Protein AF-A0A520QFM0-F1 (afdb_monomer_lite)

Radius of gyration: 26.06 Å; chains: 1; bounding box: 80×66×66 Å

Foldseek 3Di:
DDDDDDDDDDDDDDDDPDPDDDDDDDDDDDDDDDPVVVVVVVPPDDDDDPPDDPDDPDDPDDPQPPPPPPPQDALLRLLLQLQLVDFDDPVRLVSNPQLQQQLFKKFFDDQLAGPAIFGADPVGTAHLVRDHDDDDPTTMGGDALVNDDPVRLVSVVVSCVVVVRDHSYCRSPQDFDFQDPVQQFAQWRPDFAFDWFFVVLVVCLCVSSPWAFFQADPQRFRQKTWDHRPSQQKIKMWGWPPGDHPPDRDTITGDIIGMFHNDDPPDGNVPGDGDRPNSDPSSNVRSVRSSRNSRPDDPPDD

Structure (mmCIF, N/CA/C/O backbone):
data_AF-A0A520QFM0-F1
#
_entry.id   AF-A0A520QFM0-F1
#
loop_
_atom_site.group_PDB
_atom_site.id
_atom_site.type_symbol
_atom_site.label_atom_id
_atom_site.label_alt_id
_atom_site.label_comp_id
_atom_site.label_asym_id
_atom_site.label_entity_id
_atom_site.label_seq_id
_atom_site.pdbx_PDB_ins_code
_atom_site.Cartn_x
_atom_site.Cartn_y
_atom_site.Cartn_z
_atom_site.occupancy
_atom_site.B_iso_or_equiv
_atom_site.auth_seq_id
_atom_site.auth_comp_id
_atom_site.auth_asym_id
_atom_site.auth_atom_id
_atom_site.pdbx_PDB_model_num
ATOM 1 N N . MET A 1 1 ? 50.343 -33.782 22.444 1.00 34.91 1 MET A N 1
ATOM 2 C CA . MET A 1 1 ? 50.307 -35.082 21.740 1.00 34.91 1 MET A CA 1
ATOM 3 C C . MET A 1 1 ? 48.861 -35.555 21.656 1.00 34.91 1 MET A C 1
ATOM 5 O O . MET A 1 1 ? 48.219 -35.620 22.689 1.00 34.91 1 MET A O 1
ATOM 9 N N . ARG A 1 2 ? 48.427 -35.872 20.427 1.00 36.94 2 ARG A N 1
ATOM 10 C CA . ARG A 1 2 ? 47.242 -36.641 19.984 1.00 36.94 2 ARG A CA 1
ATOM 11 C C . ARG A 1 2 ? 45.829 -36.073 20.224 1.00 36.94 2 ARG A C 1
ATOM 13 O O . ARG A 1 2 ? 45.283 -36.085 21.317 1.00 36.94 2 ARG A O 1
ATOM 20 N N . THR A 1 3 ? 45.267 -35.652 19.093 1.00 34.72 3 THR A N 1
ATOM 21 C CA . THR A 1 3 ? 43.859 -35.464 18.717 1.00 34.72 3 THR A CA 1
ATOM 22 C C . THR A 1 3 ? 43.085 -36.788 18.604 1.00 34.72 3 THR A C 1
ATOM 24 O O . THR A 1 3 ? 43.691 -37.858 18.506 1.00 34.72 3 THR A O 1
ATOM 27 N N . PRO A 1 4 ? 41.748 -36.697 18.491 1.00 44.44 4 PRO A N 1
ATOM 28 C CA . PRO A 1 4 ? 41.007 -37.345 17.393 1.00 44.44 4 PRO A CA 1
ATOM 29 C C . PRO A 1 4 ? 40.054 -36.315 16.721 1.00 44.44 4 PRO A C 1
ATOM 31 O O . PRO A 1 4 ? 39.394 -35.549 17.412 1.00 44.44 4 PRO A O 1
ATOM 34 N N . SER A 1 5 ? 40.091 -36.028 15.408 1.00 30.02 5 SER A N 1
ATOM 35 C CA . SER A 1 5 ? 39.587 -36.799 14.242 1.00 30.02 5 SER A CA 1
ATOM 36 C C . SER A 1 5 ? 38.241 -37.491 14.483 1.00 30.02 5 SER A C 1
ATOM 38 O O . SER A 1 5 ? 38.127 -38.222 15.451 1.00 30.02 5 SER A O 1
ATOM 40 N N . SER A 1 6 ? 37.213 -37.478 13.636 1.00 32.09 6 SER A N 1
ATOM 41 C CA . SER A 1 6 ? 36.705 -36.682 12.508 1.00 32.09 6 SER A CA 1
ATOM 42 C C . SER A 1 6 ? 35.340 -37.320 12.177 1.00 32.09 6 SER A C 1
ATOM 44 O O . SER A 1 6 ? 35.165 -38.513 12.421 1.00 32.09 6 SER A O 1
ATOM 46 N N . SER A 1 7 ? 34.375 -36.574 11.633 1.00 31.84 7 SER A N 1
ATOM 47 C CA . SER A 1 7 ? 33.441 -37.062 10.591 1.00 31.84 7 SER A CA 1
ATOM 48 C C . SER A 1 7 ? 32.367 -36.015 10.275 1.00 31.84 7 SER A C 1
ATOM 50 O O . SER A 1 7 ? 31.454 -35.751 11.048 1.00 31.84 7 SER A O 1
ATOM 52 N N . ARG A 1 8 ? 32.494 -35.406 9.092 1.00 32.66 8 ARG A N 1
ATOM 53 C CA . ARG A 1 8 ? 31.399 -34.750 8.363 1.00 32.66 8 ARG A CA 1
ATOM 54 C C . ARG A 1 8 ? 30.773 -35.788 7.422 1.00 32.66 8 ARG A C 1
ATOM 56 O O . ARG A 1 8 ? 31.546 -36.510 6.788 1.00 32.66 8 ARG A O 1
ATOM 63 N N . PRO A 1 9 ? 29.447 -35.828 7.225 1.00 32.56 9 PRO A N 1
ATOM 64 C CA . PRO A 1 9 ? 28.874 -36.592 6.129 1.00 32.56 9 PRO A CA 1
ATOM 65 C C . PRO A 1 9 ? 29.020 -35.805 4.818 1.00 32.56 9 PRO A C 1
ATOM 67 O O . PRO A 1 9 ? 28.539 -34.681 4.680 1.00 32.56 9 PRO A O 1
ATOM 70 N N . ARG A 1 10 ? 29.731 -36.405 3.857 1.00 31.17 10 ARG A N 1
ATOM 71 C CA . ARG A 1 10 ? 29.735 -36.020 2.441 1.00 31.17 10 ARG A CA 1
ATOM 72 C C . ARG A 1 10 ? 28.505 -36.652 1.788 1.00 31.17 10 ARG A C 1
ATOM 74 O O . ARG A 1 10 ? 28.432 -37.874 1.726 1.00 31.17 10 ARG A O 1
ATOM 81 N N . PHE A 1 11 ? 27.581 -35.844 1.277 1.00 31.23 11 PHE A N 1
ATOM 82 C CA . PHE A 1 11 ? 26.609 -36.315 0.291 1.00 31.23 11 PHE A CA 1
ATOM 83 C C . PHE A 1 11 ? 27.280 -36.296 -1.084 1.00 31.23 11 PHE A C 1
ATOM 85 O O . PHE A 1 11 ? 27.687 -35.246 -1.578 1.00 31.23 11 PHE A O 1
ATOM 92 N N . ALA A 1 12 ? 27.478 -37.489 -1.637 1.00 30.67 12 ALA A N 1
ATOM 93 C CA . ALA A 1 12 ? 28.071 -37.729 -2.940 1.00 30.67 12 ALA A CA 1
ATOM 94 C C . ALA A 1 12 ? 26.972 -37.774 -4.011 1.00 30.67 12 ALA A C 1
ATOM 96 O O . ALA A 1 12 ? 25.988 -38.496 -3.867 1.00 30.67 12 ALA A O 1
ATOM 97 N N . VAL A 1 13 ? 27.171 -37.008 -5.082 1.00 35.88 13 VAL A N 1
ATOM 98 C CA . VAL A 1 13 ? 26.443 -37.109 -6.353 1.00 35.88 13 VAL A CA 1
ATOM 99 C C . VAL A 1 13 ? 27.191 -38.124 -7.226 1.00 35.88 13 VAL A C 1
ATOM 101 O O . VAL A 1 13 ? 28.417 -38.013 -7.317 1.00 35.88 13 VAL A O 1
ATOM 104 N N . PRO A 1 14 ? 26.531 -39.093 -7.883 1.00 34.19 14 PRO A N 1
ATOM 105 C CA . PRO A 1 14 ? 27.201 -39.923 -8.871 1.00 34.19 14 PRO A CA 1
ATOM 106 C C . PRO A 1 14 ? 27.256 -39.190 -10.220 1.00 34.19 14 PRO A C 1
ATOM 108 O O . PRO A 1 14 ? 26.226 -38.900 -10.822 1.00 34.19 14 PRO A O 1
ATOM 111 N N . MET A 1 15 ? 28.475 -38.885 -10.677 1.00 30.73 15 MET A N 1
ATOM 112 C CA . MET A 1 15 ? 28.781 -38.599 -12.082 1.00 30.73 15 MET A CA 1
ATOM 113 C C . MET A 1 15 ? 29.047 -39.920 -12.803 1.00 30.73 15 MET A C 1
ATOM 115 O O . MET A 1 15 ? 29.860 -40.717 -12.329 1.00 30.73 15 MET A O 1
ATOM 119 N N . ASP A 1 16 ? 28.392 -40.118 -13.944 1.00 33.78 16 ASP A N 1
ATOM 120 C CA . ASP A 1 16 ? 28.676 -41.225 -14.851 1.00 33.78 16 ASP A CA 1
ATOM 121 C C . ASP A 1 16 ? 29.847 -40.874 -15.783 1.00 33.78 16 ASP A C 1
ATOM 123 O O . ASP A 1 16 ? 30.016 -39.726 -16.213 1.00 33.78 16 ASP A O 1
ATOM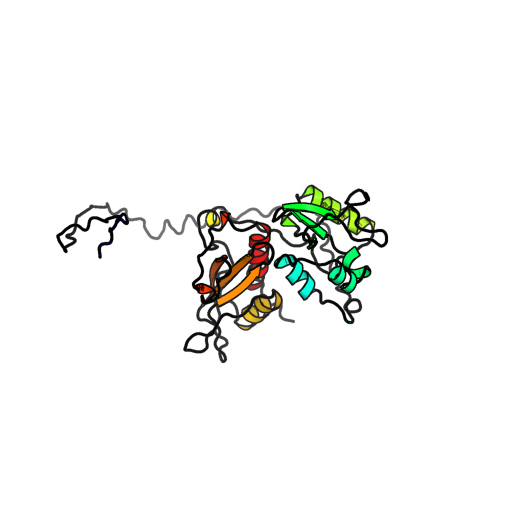 127 N N . ARG A 1 17 ? 30.688 -41.873 -16.048 1.00 39.09 17 ARG A N 1
ATOM 128 C CA . ARG A 1 17 ? 31.829 -41.803 -16.958 1.00 39.09 17 ARG A CA 1
ATOM 129 C C . ARG A 1 17 ? 31.316 -42.188 -18.331 1.00 39.09 17 ARG A C 1
ATOM 131 O O . ARG A 1 17 ? 31.156 -43.369 -18.572 1.00 39.09 17 ARG A O 1
ATOM 138 N N . ASP A 1 18 ? 31.054 -41.192 -19.168 1.00 34.94 18 ASP A N 1
ATOM 139 C CA . ASP A 1 18 ? 31.311 -41.207 -20.613 1.00 34.94 18 ASP A CA 1
ATOM 140 C C . ASP A 1 18 ? 30.759 -39.907 -21.205 1.00 34.94 18 ASP A C 1
ATOM 142 O O . ASP A 1 18 ? 29.566 -39.726 -21.443 1.00 34.94 18 ASP A O 1
ATOM 146 N N . GLY A 1 19 ? 31.656 -38.936 -21.388 1.00 38.00 19 GLY A N 1
ATOM 147 C CA . GLY A 1 19 ? 31.352 -37.667 -22.033 1.00 38.00 19 GLY A CA 1
ATOM 148 C C . GLY A 1 19 ? 31.052 -37.865 -23.515 1.00 38.00 19 GLY A C 1
ATOM 149 O O . GLY A 1 19 ? 31.944 -37.705 -24.338 1.00 38.00 19 GLY A O 1
ATOM 150 N N . CYS A 1 20 ? 29.806 -38.204 -23.846 1.00 27.72 20 CYS A N 1
ATOM 151 C CA . CYS A 1 20 ? 29.204 -38.090 -25.174 1.00 27.72 20 CYS A CA 1
ATOM 152 C C . CYS A 1 20 ? 27.690 -38.305 -25.064 1.00 27.72 20 CYS A C 1
ATOM 154 O O . CYS A 1 20 ? 27.236 -39.415 -24.806 1.00 27.72 20 CYS A O 1
ATOM 156 N N . TRP A 1 21 ? 26.890 -37.269 -25.325 1.00 27.94 21 TRP A N 1
ATOM 157 C CA . TRP A 1 21 ? 25.462 -37.462 -25.584 1.00 27.94 21 TRP A CA 1
ATOM 158 C C . TRP A 1 21 ? 25.271 -37.749 -27.072 1.00 27.94 21 TRP A C 1
ATOM 160 O O . TRP A 1 21 ? 25.224 -36.840 -27.900 1.00 27.94 21 TRP A O 1
ATOM 170 N N . ALA A 1 22 ? 25.208 -39.042 -27.391 1.00 27.39 22 ALA A N 1
ATOM 171 C CA . ALA A 1 22 ? 24.750 -39.555 -28.671 1.00 27.39 22 ALA A CA 1
ATOM 172 C C . ALA A 1 22 ? 23.217 -39.515 -28.743 1.00 27.39 22 ALA A C 1
ATOM 174 O O . ALA A 1 22 ? 22.503 -39.744 -27.767 1.00 27.39 22 ALA A O 1
ATOM 175 N N . SER A 1 23 ? 22.733 -39.184 -29.932 1.00 26.02 23 SER A N 1
ATOM 176 C CA . SER A 1 23 ? 21.338 -38.953 -30.277 1.00 26.02 23 SER A CA 1
ATOM 177 C C . SER A 1 23 ? 20.501 -40.239 -30.276 1.00 26.02 23 SER A C 1
ATOM 179 O O . SER A 1 23 ? 20.846 -41.210 -30.941 1.00 26.02 23 SER A O 1
ATOM 181 N N . ALA A 1 24 ? 19.340 -40.191 -29.627 1.00 28.81 24 ALA A N 1
ATOM 182 C CA . ALA A 1 24 ? 18.177 -41.031 -29.914 1.00 28.81 24 ALA A CA 1
ATOM 183 C C . ALA A 1 24 ? 16.978 -40.064 -29.962 1.00 28.81 24 ALA A C 1
ATOM 185 O O . ALA A 1 24 ? 16.704 -39.370 -28.992 1.00 28.81 24 ALA A O 1
ATOM 186 N N . GLY A 1 25 ? 16.326 -39.806 -31.094 1.00 24.50 25 GLY A N 1
ATOM 187 C CA . GLY A 1 25 ? 15.751 -40.803 -31.988 1.00 24.50 25 GLY A CA 1
ATOM 188 C C . GLY A 1 25 ? 14.323 -41.139 -31.546 1.00 24.50 25 GLY A C 1
ATOM 189 O O . GLY A 1 25 ? 14.006 -42.310 -31.387 1.00 24.50 25 GLY A O 1
ATOM 190 N N . VAL A 1 26 ? 13.481 -40.126 -31.292 1.00 27.77 26 VAL A N 1
ATOM 191 C CA . VAL A 1 26 ? 12.032 -40.299 -31.103 1.00 27.77 26 VAL A CA 1
ATOM 192 C C . VAL A 1 26 ? 11.317 -39.591 -32.246 1.00 27.77 26 VAL A C 1
ATOM 194 O O . VAL A 1 26 ? 11.355 -38.371 -32.395 1.00 27.77 26 VAL A O 1
ATOM 197 N N . GLU A 1 27 ? 10.706 -40.415 -33.081 1.00 26.06 27 GLU A N 1
ATOM 198 C CA . GLU A 1 27 ? 9.942 -40.080 -34.270 1.00 26.06 27 GLU A CA 1
ATOM 199 C C . GLU A 1 27 ? 8.583 -39.486 -33.857 1.00 26.06 27 GLU A C 1
ATOM 201 O O . GLU A 1 27 ? 7.641 -40.201 -33.518 1.00 26.06 27 GLU A O 1
ATOM 206 N N . ALA A 1 28 ? 8.477 -38.154 -33.841 1.00 28.09 28 ALA A N 1
ATOM 207 C CA . ALA A 1 28 ? 7.206 -37.459 -33.657 1.00 28.09 28 ALA A CA 1
ATOM 208 C C . ALA A 1 28 ? 6.583 -37.159 -35.027 1.00 28.09 28 ALA A C 1
ATOM 210 O O . ALA A 1 28 ? 7.114 -36.381 -35.823 1.00 28.09 28 ALA A O 1
ATOM 211 N N . LYS A 1 29 ? 5.441 -37.799 -35.296 1.00 26.00 29 LYS A N 1
ATOM 212 C CA . LYS A 1 29 ? 4.595 -37.568 -36.471 1.00 26.00 29 LYS A CA 1
ATOM 213 C C . LYS A 1 29 ? 4.313 -36.074 -36.660 1.00 26.00 29 LYS A C 1
ATOM 215 O O . LYS A 1 29 ? 3.738 -35.423 -35.793 1.00 26.00 29 LYS A O 1
ATOM 220 N N . ARG A 1 30 ? 4.657 -35.574 -37.848 1.00 25.36 30 ARG A N 1
ATOM 221 C CA . ARG A 1 30 ? 4.128 -34.336 -38.430 1.00 25.36 30 ARG A CA 1
ATOM 222 C C . ARG A 1 30 ? 2.602 -34.429 -38.508 1.00 25.36 30 ARG A C 1
ATOM 224 O O . ARG A 1 30 ? 2.078 -35.274 -39.229 1.00 25.36 30 ARG A O 1
ATOM 231 N N . SER A 1 31 ? 1.908 -33.534 -37.820 1.00 32.44 31 SER A N 1
ATOM 232 C CA . SER A 1 31 ? 0.545 -33.136 -38.167 1.00 32.44 31 SER A CA 1
ATOM 233 C C . SER A 1 31 ? 0.603 -31.706 -38.693 1.00 32.44 31 SER A C 1
ATOM 235 O O . SER A 1 31 ? 0.843 -30.767 -37.932 1.00 32.44 31 SER A O 1
ATOM 237 N N . ASP A 1 32 ? 0.441 -31.570 -40.008 1.00 30.20 32 ASP A N 1
ATOM 238 C CA . ASP A 1 32 ? 0.252 -30.298 -40.696 1.00 30.20 32 ASP A CA 1
ATOM 239 C C . ASP A 1 32 ? -1.033 -29.634 -40.190 1.00 30.20 32 ASP A C 1
ATOM 241 O O . ASP A 1 32 ? -2.137 -30.056 -40.526 1.00 30.20 32 ASP A O 1
ATOM 245 N N . VAL A 1 33 ? -0.889 -28.576 -39.391 1.00 33.66 33 VAL A N 1
ATOM 246 C CA . VAL A 1 33 ? -1.981 -27.638 -39.114 1.00 33.66 33 VAL A CA 1
ATOM 247 C C . VAL A 1 33 ? -1.730 -26.396 -39.956 1.00 33.66 33 VAL A C 1
ATOM 249 O O . VAL A 1 33 ? -0.818 -25.603 -39.716 1.00 33.66 33 VAL A O 1
ATOM 252 N N . THR A 1 34 ? -2.525 -26.268 -41.012 1.00 35.34 34 THR A N 1
ATOM 253 C CA . THR A 1 34 ? -2.487 -25.160 -41.965 1.00 35.34 34 THR A CA 1
ATOM 254 C C . THR A 1 34 ? -2.817 -23.816 -41.306 1.00 35.34 34 THR A C 1
ATOM 256 O O . THR A 1 34 ? -3.663 -23.720 -40.417 1.00 35.34 34 THR A O 1
ATOM 259 N N . ARG A 1 35 ? -2.185 -22.747 -41.809 1.00 35.19 35 ARG A N 1
ATOM 260 C CA . ARG A 1 35 ? -2.259 -21.338 -41.358 1.00 35.19 35 ARG A CA 1
ATOM 261 C C . ARG A 1 35 ? -3.669 -20.709 -41.315 1.00 35.19 35 ARG A C 1
ATOM 263 O O . ARG A 1 35 ? -3.799 -19.572 -40.866 1.00 35.19 35 ARG A O 1
ATOM 270 N N . ASP A 1 36 ? -4.703 -21.438 -41.733 1.00 33.34 36 ASP A N 1
ATOM 271 C CA . ASP A 1 36 ? -6.100 -20.991 -41.796 1.00 33.34 36 ASP A CA 1
ATOM 272 C C . ASP A 1 36 ? -6.975 -21.440 -40.610 1.00 33.34 36 ASP A C 1
ATOM 274 O O . ASP A 1 36 ? -8.069 -20.898 -40.422 1.00 33.34 36 ASP A O 1
ATOM 278 N N . GLU A 1 37 ? -6.499 -22.348 -39.749 1.00 33.44 37 GLU A N 1
ATOM 279 C CA . GLU A 1 37 ? -7.218 -22.747 -38.521 1.00 33.44 37 GLU A CA 1
ATOM 280 C C . GLU A 1 37 ? -6.948 -21.811 -37.334 1.00 33.44 37 GLU A C 1
ATOM 282 O O . GLU A 1 37 ? -7.850 -21.523 -36.546 1.00 33.44 37 GLU A O 1
ATOM 287 N N . VAL A 1 38 ? -5.771 -21.179 -37.282 1.00 36.22 38 VAL A N 1
ATOM 288 C CA . VAL A 1 38 ? -5.450 -20.136 -36.285 1.00 36.22 38 VAL A CA 1
ATOM 289 C C . VAL A 1 38 ? -6.275 -18.853 -36.514 1.00 36.22 38 VAL A C 1
ATOM 291 O O . VAL A 1 38 ? -6.480 -18.062 -35.596 1.00 36.22 38 VAL A O 1
ATOM 294 N N . ARG A 1 39 ? -6.836 -18.656 -37.719 1.00 36.75 39 ARG A N 1
ATOM 295 C CA . ARG A 1 39 ? -7.709 -17.511 -38.044 1.00 36.75 39 ARG A CA 1
ATOM 296 C C . ARG A 1 39 ? -9.202 -17.746 -37.785 1.00 36.75 39 ARG A C 1
ATOM 298 O O . ARG A 1 39 ? -9.954 -16.771 -37.815 1.00 36.75 39 ARG A O 1
ATOM 305 N N . ARG A 1 40 ? -9.642 -18.977 -37.487 1.00 32.41 40 ARG A N 1
ATOM 306 C CA . ARG A 1 40 ? -11.056 -19.282 -37.180 1.00 32.41 40 ARG A CA 1
ATOM 307 C C . ARG A 1 40 ? -11.386 -19.342 -35.686 1.00 32.41 40 ARG A C 1
ATOM 309 O O . ARG A 1 40 ? -12.513 -19.012 -35.334 1.00 32.41 40 ARG A O 1
ATOM 316 N N . SER A 1 41 ? -10.416 -19.589 -34.804 1.00 30.31 41 SER A N 1
ATOM 317 C CA . SER A 1 41 ? -10.636 -19.498 -33.344 1.00 30.31 41 SER A CA 1
ATOM 318 C C . SER A 1 41 ? -10.599 -18.066 -32.787 1.00 30.31 41 SER A C 1
ATOM 320 O O . SER A 1 41 ? -10.973 -17.838 -31.643 1.00 30.31 41 SER A O 1
ATOM 322 N N . ALA A 1 42 ? -10.226 -17.070 -33.600 1.00 33.19 42 ALA A N 1
ATOM 323 C CA . ALA A 1 42 ? -10.206 -15.651 -33.219 1.00 33.19 42 ALA A CA 1
ATOM 324 C C . ALA A 1 42 ? -11.534 -14.900 -33.490 1.00 33.19 42 ALA A C 1
ATOM 326 O O . ALA A 1 42 ? -11.582 -13.672 -33.416 1.00 33.19 42 ALA A O 1
ATOM 327 N N . ARG A 1 43 ? -12.622 -15.608 -33.832 1.00 33.22 43 ARG A N 1
ATOM 328 C CA . ARG A 1 43 ? -13.942 -15.015 -34.121 1.00 33.22 43 ARG A CA 1
ATOM 329 C C . ARG A 1 43 ? -15.097 -15.818 -33.524 1.00 33.22 43 ARG A C 1
ATOM 331 O O . ARG A 1 43 ? -16.035 -16.148 -34.229 1.00 33.22 43 ARG A O 1
ATOM 338 N N . MET A 1 44 ? -15.057 -16.108 -32.232 1.00 29.16 44 MET A N 1
ATOM 339 C CA . MET A 1 44 ? -16.235 -16.524 -31.463 1.00 29.16 44 MET A CA 1
ATOM 340 C C . MET A 1 44 ? -15.940 -16.234 -29.989 1.00 29.16 44 MET A C 1
ATOM 342 O O . MET A 1 44 ? -15.120 -16.922 -29.396 1.00 29.16 44 MET A O 1
ATOM 346 N N . GLY A 1 45 ? -16.567 -15.202 -29.407 1.00 32.19 45 GLY A N 1
ATOM 347 C CA . GLY A 1 45 ? -16.563 -15.038 -27.945 1.00 32.19 45 GLY A CA 1
ATOM 348 C C . GLY A 1 45 ? -16.286 -13.658 -27.343 1.00 32.19 45 GLY A C 1
ATOM 349 O O . GLY A 1 45 ? -15.991 -13.608 -26.162 1.00 32.19 45 GLY A O 1
ATOM 350 N N . TRP A 1 46 ? -16.401 -12.542 -28.069 1.00 31.70 46 TRP A N 1
ATOM 351 C CA . TRP A 1 46 ? -16.538 -11.214 -27.437 1.00 31.70 46 TRP A CA 1
ATOM 352 C C . TRP A 1 46 ? -17.698 -10.471 -28.088 1.00 31.70 46 TRP A C 1
ATOM 354 O O . TRP A 1 46 ? -17.538 -9.718 -29.045 1.00 31.70 46 TRP A O 1
ATOM 364 N N . GLY A 1 47 ? -18.906 -10.766 -27.611 1.00 32.25 47 GLY A N 1
ATOM 365 C CA . GLY A 1 47 ? -20.127 -10.246 -28.205 1.00 32.25 47 GLY A CA 1
ATOM 366 C C . GLY A 1 47 ? -21.368 -10.489 -27.364 1.00 32.25 47 GLY A C 1
ATOM 367 O O . GLY A 1 47 ? -22.263 -11.173 -27.834 1.00 32.25 47 GLY A O 1
ATOM 368 N N . ARG A 1 48 ? -21.444 -9.894 -26.166 1.00 28.69 48 ARG A N 1
ATOM 369 C CA . ARG A 1 48 ? -22.650 -9.212 -25.656 1.00 28.69 48 ARG A CA 1
ATOM 370 C C . ARG A 1 48 ? -22.226 -8.147 -24.644 1.00 28.69 48 ARG A C 1
ATOM 372 O O . ARG A 1 48 ? -21.570 -8.445 -23.654 1.00 28.69 48 ARG A O 1
ATOM 379 N N . ARG A 1 49 ? -22.604 -6.898 -24.921 1.00 29.30 49 ARG A N 1
ATOM 380 C CA . ARG A 1 49 ? -22.587 -5.802 -23.944 1.00 29.30 49 ARG A CA 1
ATOM 381 C C . ARG A 1 49 ? -23.537 -6.173 -22.796 1.00 29.30 49 ARG A C 1
ATOM 383 O O . ARG A 1 49 ? -24.660 -6.577 -23.107 1.00 29.30 49 ARG A O 1
ATOM 390 N N . PRO A 1 50 ? -23.172 -5.997 -21.517 1.00 26.73 50 PRO A N 1
ATOM 391 C CA . PRO A 1 50 ? -24.170 -5.942 -20.465 1.00 26.73 50 PRO A CA 1
ATOM 392 C C . PRO A 1 50 ? -25.030 -4.706 -20.719 1.00 26.73 50 PRO A C 1
ATOM 394 O O . PRO A 1 50 ? -24.525 -3.595 -20.892 1.00 26.73 50 PRO A O 1
ATOM 397 N N . GLN A 1 51 ? -26.333 -4.922 -20.810 1.00 27.44 51 GLN A N 1
ATOM 398 C CA . GLN A 1 51 ? -27.325 -3.867 -20.871 1.00 27.44 51 GLN A CA 1
ATOM 399 C C . GLN A 1 51 ? -27.305 -3.187 -19.502 1.00 27.44 51 GLN A C 1
ATOM 401 O O . GLN A 1 51 ? -27.770 -3.757 -18.519 1.00 27.44 51 GLN A O 1
ATOM 406 N N . THR A 1 52 ? -26.678 -2.015 -19.415 1.00 28.33 52 THR A N 1
ATOM 407 C CA . THR A 1 52 ? -26.690 -1.221 -18.191 1.00 28.33 52 THR A CA 1
ATOM 408 C C . THR A 1 52 ? -28.126 -0.770 -17.950 1.00 28.33 52 THR A C 1
ATOM 410 O O . THR A 1 52 ? -28.672 0.067 -18.673 1.00 28.33 52 THR A O 1
ATOM 413 N N . SER A 1 53 ? -28.773 -1.363 -16.947 1.00 25.75 53 SER A N 1
ATOM 414 C CA . SER A 1 53 ? -29.933 -0.747 -16.321 1.00 25.75 53 SER A CA 1
ATOM 415 C C . SER A 1 53 ? -29.504 0.642 -15.856 1.00 25.75 53 SER A C 1
ATOM 417 O O . SER A 1 53 ? -28.466 0.802 -15.209 1.00 25.75 53 SER A O 1
ATOM 419 N N . ARG A 1 54 ? -30.271 1.656 -16.259 1.00 30.48 54 ARG A N 1
ATOM 420 C CA . ARG A 1 54 ? -30.167 3.023 -15.750 1.00 30.48 54 ARG A CA 1
ATOM 421 C C . ARG A 1 54 ? -30.447 2.979 -14.253 1.00 30.48 54 ARG A C 1
ATOM 423 O O . ARG A 1 54 ? -31.606 3.013 -13.891 1.00 30.48 54 ARG A O 1
ATOM 430 N N . ASP A 1 55 ? -29.400 2.781 -13.464 1.00 29.67 55 ASP A N 1
ATOM 431 C CA . ASP A 1 55 ? -29.260 3.134 -12.048 1.00 29.67 55 ASP A CA 1
ATOM 432 C C . ASP A 1 55 ? -27.862 2.680 -11.606 1.00 29.67 55 ASP A C 1
ATOM 434 O O . ASP A 1 55 ? -27.669 1.709 -10.882 1.00 29.67 55 ASP A O 1
ATOM 438 N N . SER A 1 56 ? -26.838 3.359 -12.127 1.00 26.61 56 SER A N 1
ATOM 439 C CA . SER A 1 56 ? -25.497 3.322 -11.540 1.00 26.61 56 SER A CA 1
ATOM 440 C C . SER A 1 56 ? -25.335 4.581 -10.688 1.00 26.61 56 SER A C 1
ATOM 442 O O . SER A 1 56 ? -25.550 5.679 -11.217 1.00 26.61 56 SER A O 1
ATOM 444 N N . PRO A 1 57 ? -24.977 4.472 -9.396 1.00 28.27 57 PRO A N 1
ATOM 445 C CA . PRO A 1 57 ? -24.710 5.644 -8.580 1.00 28.27 57 PRO A CA 1
ATOM 446 C C . PRO A 1 57 ? -23.538 6.411 -9.194 1.00 28.27 57 PRO A C 1
ATOM 448 O O . PRO A 1 57 ? -22.487 5.851 -9.508 1.00 28.27 57 PRO A O 1
ATOM 451 N N . ARG A 1 58 ? -23.776 7.702 -9.438 1.00 26.75 58 ARG A N 1
ATOM 452 C CA . ARG A 1 58 ? -22.814 8.647 -10.007 1.00 26.75 58 ARG A CA 1
ATOM 453 C C . ARG A 1 58 ? -21.491 8.537 -9.253 1.00 26.75 58 ARG A C 1
ATOM 455 O O . ARG A 1 58 ? -21.461 8.709 -8.039 1.00 26.75 58 ARG A O 1
ATOM 462 N N . SER A 1 59 ? -20.410 8.297 -9.992 1.00 28.23 59 SER A N 1
ATOM 463 C CA . SER A 1 59 ? -19.041 8.471 -9.519 1.00 28.23 59 SER A CA 1
ATOM 464 C C . SER A 1 59 ? -18.911 9.863 -8.898 1.00 28.23 59 SER A C 1
ATOM 466 O O . SER A 1 59 ? -18.940 10.865 -9.617 1.00 28.23 59 SER A O 1
ATOM 468 N N . ALA A 1 60 ? -18.833 9.931 -7.571 1.00 25.91 60 ALA A N 1
ATOM 469 C CA . ALA A 1 60 ? -18.600 11.176 -6.863 1.00 25.91 60 ALA A CA 1
ATOM 470 C C . ALA A 1 60 ? -17.206 11.684 -7.244 1.00 25.91 60 ALA A C 1
ATOM 472 O O . ALA A 1 60 ? -16.191 11.038 -6.988 1.00 25.91 60 ALA A O 1
ATOM 473 N N . SER A 1 61 ? -17.164 12.824 -7.924 1.00 24.20 61 SER A N 1
ATOM 474 C CA . SER A 1 61 ? -15.930 13.535 -8.223 1.00 24.20 61 SER A CA 1
ATOM 475 C C . SER A 1 61 ? -15.355 14.070 -6.911 1.00 24.20 61 SER A C 1
ATOM 477 O O . SER A 1 61 ? -15.895 15.005 -6.324 1.00 24.20 61 SER A O 1
ATOM 479 N N . PHE A 1 62 ? -14.275 13.458 -6.429 1.00 36.22 62 PHE A N 1
ATOM 480 C CA . PHE A 1 62 ? -13.555 13.916 -5.245 1.00 36.22 62 PHE A CA 1
ATOM 481 C C . PHE A 1 62 ? -12.733 15.158 -5.601 1.00 36.22 62 PHE A C 1
ATOM 483 O O . PHE A 1 62 ? -11.618 15.067 -6.110 1.00 36.22 62 PHE A O 1
ATOM 490 N N . SER A 1 63 ? -13.298 16.337 -5.348 1.00 32.31 63 SER A N 1
ATOM 491 C CA . SER A 1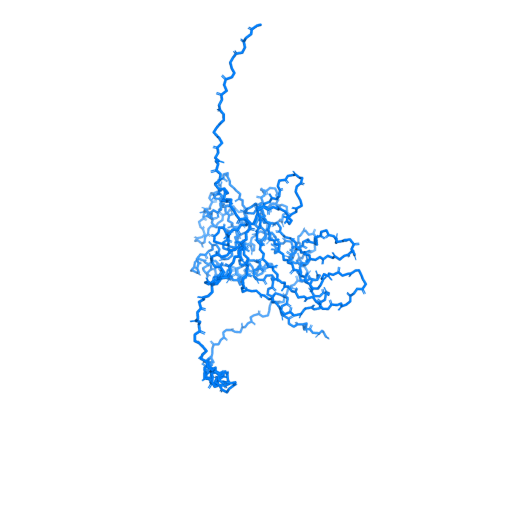 63 ? -12.534 17.583 -5.330 1.00 32.31 63 SER A CA 1
ATOM 492 C C . SER A 1 63 ? -11.662 17.588 -4.074 1.00 32.31 63 SER A C 1
ATOM 494 O O . SER A 1 63 ? -12.144 17.869 -2.978 1.00 32.31 63 SER A O 1
ATOM 496 N N . ILE A 1 64 ? -10.381 17.250 -4.222 1.00 44.66 64 ILE A N 1
ATOM 497 C CA . ILE A 1 64 ? -9.396 17.336 -3.140 1.00 44.66 64 ILE A CA 1
ATOM 498 C C . ILE A 1 64 ? -9.216 18.819 -2.799 1.00 44.66 64 ILE A C 1
ATOM 500 O O . ILE A 1 64 ? -8.610 19.581 -3.550 1.00 44.66 64 ILE A O 1
ATOM 504 N N . ALA A 1 65 ? -9.779 19.249 -1.672 1.00 44.88 65 ALA A N 1
ATOM 505 C CA . ALA A 1 65 ? -9.599 20.599 -1.164 1.00 44.88 65 ALA A CA 1
ATOM 506 C C . ALA A 1 65 ? -8.137 20.783 -0.709 1.00 44.88 65 ALA A C 1
ATOM 508 O O . ALA A 1 65 ? -7.727 20.333 0.357 1.00 44.88 65 ALA A O 1
ATOM 509 N N . GLY A 1 66 ? -7.333 21.455 -1.535 1.00 40.28 66 GLY A N 1
ATOM 510 C CA . GLY A 1 66 ? -5.915 21.724 -1.272 1.00 40.28 66 GLY A CA 1
ATOM 511 C C . GLY A 1 66 ? -5.629 22.598 -0.041 1.00 40.28 66 GLY A C 1
ATOM 512 O O . GLY A 1 66 ? -4.471 22.736 0.335 1.00 40.28 66 GLY A O 1
ATOM 513 N N . SER A 1 67 ? -6.649 23.162 0.618 1.00 44.34 67 SER A N 1
ATOM 514 C CA . SER A 1 67 ? -6.468 24.026 1.795 1.00 44.34 67 SER A CA 1
ATOM 515 C C . SER A 1 67 ? -6.234 23.262 3.108 1.00 44.34 67 SER A C 1
ATOM 517 O O . SER A 1 67 ? -5.822 23.882 4.085 1.00 44.34 67 SER A O 1
ATOM 519 N N . TRP A 1 68 ? -6.477 21.945 3.155 1.00 50.38 68 TRP A N 1
ATOM 520 C CA . TRP A 1 68 ? -6.394 21.160 4.399 1.00 50.38 68 TRP A CA 1
ATOM 521 C C . TRP A 1 68 ? -4.968 20.726 4.772 1.00 50.38 68 TRP A C 1
ATOM 523 O O . TRP A 1 68 ? -4.691 20.465 5.937 1.00 50.38 68 TRP A O 1
ATOM 533 N N . TYR A 1 69 ? -4.043 20.684 3.808 1.00 53.38 69 TYR A N 1
ATOM 534 C CA . TYR A 1 69 ? -2.708 20.089 3.982 1.00 53.38 69 TYR A CA 1
ATOM 535 C C . TYR A 1 69 ? -1.597 21.110 4.228 1.00 53.38 69 TYR A C 1
ATOM 537 O O . TYR A 1 69 ? -0.428 20.812 3.983 1.00 53.38 69 TYR A O 1
ATOM 545 N N . ALA A 1 70 ? -1.939 22.313 4.697 1.00 44.91 70 ALA A N 1
ATOM 546 C CA . ALA A 1 70 ? -0.971 23.348 5.040 1.00 44.91 70 ALA A CA 1
ATOM 547 C C . ALA A 1 70 ? -0.114 22.928 6.259 1.00 44.91 70 ALA A C 1
ATOM 549 O O . ALA A 1 70 ? -0.295 23.416 7.370 1.00 44.91 70 ALA A O 1
ATOM 550 N N . GLY A 1 71 ? 0.831 22.007 6.038 1.00 51.06 71 GLY A N 1
ATOM 551 C CA . GLY A 1 71 ? 2.079 21.925 6.790 1.00 51.06 71 GLY A CA 1
ATOM 552 C C . GLY A 1 71 ? 2.393 20.671 7.609 1.00 51.06 71 GLY A C 1
ATOM 553 O O . GLY A 1 71 ? 3.323 20.781 8.401 1.00 51.06 71 GLY A O 1
ATOM 554 N N . ARG A 1 72 ? 1.703 19.517 7.500 1.00 65.44 72 ARG A N 1
ATOM 555 C CA . ARG A 1 72 ? 2.062 18.351 8.356 1.00 65.44 72 ARG A CA 1
ATOM 556 C C . ARG A 1 72 ? 2.286 17.003 7.666 1.00 65.44 72 ARG A C 1
ATOM 558 O O . ARG A 1 72 ? 3.364 16.460 7.855 1.00 65.44 72 ARG A O 1
ATOM 565 N N . VAL A 1 73 ? 1.354 16.474 6.869 1.00 68.75 73 VAL A N 1
ATOM 566 C CA . VAL A 1 73 ? 1.553 15.215 6.113 1.00 68.75 73 VAL A CA 1
ATOM 567 C C . VAL A 1 73 ? 0.832 15.295 4.771 1.00 68.75 73 VAL A C 1
ATOM 569 O O . VAL A 1 73 ? -0.326 15.716 4.713 1.00 68.75 73 VAL A O 1
ATOM 572 N N . LEU A 1 74 ? 1.511 14.917 3.687 1.00 81.06 74 LEU A N 1
ATOM 573 C CA . LEU A 1 74 ? 0.940 14.936 2.336 1.00 81.06 74 LEU A CA 1
ATOM 574 C C . LEU A 1 74 ? 0.075 13.685 2.084 1.00 81.06 74 LEU A C 1
ATOM 576 O O . LEU A 1 74 ? 0.414 12.605 2.573 1.00 81.06 74 LEU A O 1
ATOM 580 N N . PRO A 1 75 ? -0.985 13.757 1.250 1.00 85.31 75 PRO A N 1
ATOM 581 C CA . PRO A 1 75 ? -1.746 12.571 0.838 1.00 85.31 75 PRO A CA 1
ATOM 582 C C . PRO A 1 75 ? -0.863 11.432 0.309 1.00 85.31 75 PRO A C 1
ATOM 584 O O . PRO A 1 75 ? -1.084 10.271 0.636 1.00 85.31 75 PRO A O 1
ATOM 587 N N . SER A 1 76 ? 0.201 11.761 -0.427 1.00 84.75 76 SER A N 1
ATOM 588 C CA . SER A 1 76 ? 1.171 10.787 -0.942 1.00 84.75 76 SER A CA 1
ATOM 589 C C . SER A 1 76 ? 1.936 10.037 0.156 1.00 84.75 76 SER A C 1
ATOM 591 O O . SER A 1 76 ? 2.308 8.879 -0.034 1.00 84.75 76 SER A O 1
ATOM 593 N N . GLU A 1 77 ? 2.162 10.655 1.315 1.00 88.56 77 GLU A N 1
ATOM 594 C CA . GLU A 1 77 ? 2.809 10.006 2.458 1.00 88.56 77 GLU A CA 1
ATOM 595 C C . GLU A 1 77 ? 1.857 9.035 3.155 1.00 88.56 77 GLU A C 1
ATOM 597 O O . GLU A 1 77 ? 2.276 7.937 3.522 1.00 88.56 77 GLU A O 1
ATOM 602 N N . LEU A 1 78 ? 0.571 9.387 3.269 1.00 92.56 78 LEU A N 1
ATOM 603 C CA . LEU A 1 78 ? -0.464 8.478 3.770 1.00 92.56 78 LEU A CA 1
ATOM 604 C C . LEU A 1 78 ? -0.690 7.302 2.821 1.00 92.56 78 LEU A C 1
ATOM 606 O O . LEU A 1 78 ? -0.782 6.164 3.275 1.00 92.56 78 LEU A O 1
ATOM 610 N N . GLU A 1 79 ? -0.725 7.544 1.509 1.00 93.00 79 GLU A N 1
ATOM 611 C CA . GLU A 1 79 ? -0.805 6.471 0.515 1.00 93.00 79 GLU A CA 1
ATOM 612 C C . GLU A 1 79 ? 0.400 5.532 0.605 1.00 93.00 79 GLU A C 1
ATOM 614 O O . GLU A 1 79 ? 0.243 4.311 0.594 1.00 93.00 79 GLU A O 1
ATOM 619 N N . ARG A 1 80 ? 1.606 6.082 0.781 1.00 91.19 80 ARG A N 1
ATOM 620 C CA . ARG A 1 80 ? 2.812 5.279 1.004 1.00 91.19 80 ARG A CA 1
ATOM 621 C C . ARG A 1 80 ? 2.738 4.500 2.316 1.00 91.19 80 ARG A C 1
ATOM 623 O O . ARG A 1 80 ? 3.134 3.335 2.341 1.00 91.19 80 ARG A O 1
ATOM 630 N N . ALA A 1 81 ? 2.241 5.106 3.394 1.00 93.31 81 ALA A N 1
ATOM 631 C CA . ALA A 1 81 ? 2.080 4.450 4.689 1.00 93.31 81 ALA A CA 1
ATOM 632 C C . ALA A 1 81 ? 1.069 3.293 4.626 1.00 93.31 81 ALA A C 1
ATOM 634 O O . ALA A 1 81 ? 1.352 2.225 5.169 1.00 93.31 81 ALA A O 1
ATOM 635 N N . LEU A 1 82 ? -0.052 3.484 3.921 1.00 94.94 82 LEU A N 1
ATOM 636 C CA . LEU A 1 82 ? -1.050 2.449 3.640 1.00 94.94 82 LEU A CA 1
ATOM 637 C C . LEU A 1 82 ? -0.434 1.299 2.832 1.00 94.94 82 LEU A C 1
ATOM 639 O O . LEU A 1 82 ? -0.517 0.144 3.243 1.00 94.94 82 LEU A O 1
ATOM 643 N N . SER A 1 83 ? 0.239 1.629 1.727 1.00 93.56 83 SER A N 1
ATOM 644 C CA . SER A 1 83 ? 0.805 0.648 0.799 1.00 93.56 83 SER A CA 1
ATOM 645 C C . SER A 1 83 ? 1.929 -0.184 1.435 1.00 93.56 83 SER A C 1
ATOM 647 O O . SER A 1 83 ? 1.932 -1.412 1.374 1.00 93.56 83 SER A O 1
ATOM 649 N N . THR A 1 84 ? 2.863 0.462 2.140 1.00 91.44 84 THR A N 1
ATOM 650 C CA . THR A 1 84 ? 4.007 -0.219 2.782 1.00 91.44 84 THR A CA 1
ATOM 651 C C . THR A 1 84 ? 3.667 -0.866 4.130 1.00 91.44 84 THR A C 1
ATOM 653 O O . THR A 1 84 ? 4.450 -1.674 4.644 1.00 91.44 84 THR A O 1
ATOM 656 N N . GLY A 1 85 ? 2.508 -0.529 4.706 1.00 91.94 85 GLY A N 1
ATOM 657 C CA . GLY A 1 85 ? 2.085 -0.939 6.044 1.00 91.94 85 GLY A CA 1
ATOM 658 C C . GLY A 1 85 ? 3.000 -0.394 7.143 1.00 91.94 85 GLY A C 1
ATOM 659 O O . GLY A 1 85 ? 3.460 -1.145 8.010 1.00 91.94 85 GLY A O 1
ATOM 660 N N . ARG A 1 86 ? 3.283 0.915 7.086 1.00 93.06 86 ARG A N 1
ATOM 661 C CA . ARG A 1 86 ? 4.053 1.634 8.112 1.00 93.06 86 ARG A CA 1
ATOM 662 C C . ARG A 1 86 ? 3.410 1.438 9.489 1.00 93.06 86 ARG A C 1
ATOM 664 O O . ARG A 1 86 ? 2.198 1.587 9.632 1.00 93.06 86 ARG A O 1
ATOM 671 N N . VAL A 1 87 ? 4.243 1.137 10.484 1.00 93.44 87 VAL A N 1
ATOM 672 C CA . VAL A 1 87 ? 3.855 1.112 11.901 1.00 93.44 87 VAL A CA 1
ATOM 673 C C . VAL A 1 87 ? 3.926 2.524 12.467 1.00 93.44 87 VAL A C 1
ATOM 675 O O . VAL A 1 87 ? 4.870 3.248 12.160 1.00 93.44 87 VAL A O 1
ATOM 678 N N . TRP A 1 88 ? 2.932 2.882 13.274 1.00 93.38 88 TRP A N 1
ATOM 679 C CA . TRP A 1 88 ? 2.813 4.175 13.933 1.00 93.38 88 TRP A CA 1
ATOM 680 C C . TRP A 1 88 ? 2.952 4.017 15.444 1.00 93.38 88 TRP A C 1
ATOM 682 O O . TRP A 1 88 ? 2.277 3.174 16.043 1.00 93.38 88 TRP A O 1
ATOM 692 N N . THR A 1 89 ? 3.803 4.832 16.064 1.00 90.38 89 THR A N 1
ATOM 693 C CA . THR A 1 89 ? 3.810 4.993 17.524 1.00 90.38 89 THR A CA 1
ATOM 694 C C . THR A 1 89 ? 2.692 5.933 17.970 1.00 90.38 89 THR A C 1
ATOM 696 O O . THR A 1 89 ? 2.068 6.623 17.159 1.00 90.38 89 THR A O 1
ATOM 699 N N . ARG A 1 90 ? 2.433 5.986 19.282 1.00 85.12 90 ARG A N 1
ATOM 700 C CA . ARG A 1 90 ? 1.444 6.918 19.830 1.00 85.12 90 ARG A CA 1
ATOM 701 C C . ARG A 1 90 ? 1.835 8.372 19.558 1.00 85.12 90 ARG A C 1
ATOM 703 O O . ARG A 1 90 ? 0.993 9.156 19.139 1.00 85.12 90 ARG A O 1
ATOM 710 N N . GLU A 1 91 ? 3.111 8.697 19.719 1.00 87.44 91 GLU A N 1
ATOM 711 C CA . GLU A 1 91 ? 3.659 10.032 19.477 1.00 87.44 91 GLU A CA 1
ATOM 712 C C . GLU A 1 91 ? 3.522 10.437 18.004 1.00 87.44 91 GLU A C 1
ATOM 714 O O . GLU A 1 91 ? 3.201 11.585 17.705 1.00 87.44 91 GLU A O 1
ATOM 719 N N . GLU A 1 92 ? 3.721 9.499 17.071 1.00 90.94 92 GLU A N 1
ATOM 720 C CA . GLU A 1 92 ? 3.535 9.757 15.640 1.00 90.94 92 GLU A CA 1
ATOM 721 C C . GLU A 1 92 ? 2.058 9.980 15.282 1.00 90.94 92 GLU A C 1
ATOM 723 O O . GLU A 1 92 ? 1.752 10.862 14.479 1.00 90.94 92 GLU A O 1
ATOM 728 N N . LEU A 1 93 ? 1.133 9.224 15.889 1.00 89.38 93 LEU A N 1
ATOM 729 C CA . LEU A 1 93 ? -0.311 9.445 15.730 1.00 89.38 93 LEU A CA 1
ATOM 730 C C . LEU A 1 93 ? -0.736 10.813 16.277 1.00 89.38 93 LEU A C 1
ATOM 732 O O . LEU A 1 93 ? -1.531 11.509 15.645 1.00 89.38 93 LEU A O 1
ATOM 736 N N . ASP A 1 94 ? -0.185 11.226 17.417 1.00 85.75 94 ASP A N 1
ATOM 737 C CA . ASP A 1 94 ? -0.449 12.547 17.987 1.00 85.75 94 ASP A CA 1
ATOM 738 C C . ASP A 1 94 ? 0.129 13.659 17.083 1.00 85.75 94 ASP A C 1
ATOM 740 O O . ASP A 1 94 ? -0.515 14.690 16.868 1.00 85.75 94 ASP A O 1
ATOM 744 N N . ALA A 1 95 ? 1.299 13.430 16.472 1.00 87.88 95 ALA A N 1
ATOM 745 C CA . ALA A 1 95 ? 1.930 14.359 15.532 1.00 87.88 95 ALA A CA 1
ATOM 746 C C . ALA A 1 95 ? 1.147 14.535 14.215 1.00 87.88 95 ALA A C 1
ATOM 748 O O . ALA A 1 95 ? 1.136 15.643 13.667 1.00 87.88 95 ALA A O 1
ATOM 749 N N . LEU A 1 96 ? 0.452 13.490 13.733 1.00 88.31 96 LEU A N 1
ATOM 750 C CA . LEU A 1 96 ? -0.487 13.592 12.603 1.00 88.31 96 LEU A CA 1
ATOM 751 C C . LEU A 1 96 ? -1.632 14.573 12.879 1.00 88.31 96 LEU A C 1
ATOM 753 O O . LEU A 1 96 ? -2.141 15.207 11.954 1.00 88.31 96 LEU A O 1
ATOM 757 N N . GLY A 1 97 ? -2.018 14.708 14.147 1.00 88.25 97 GLY A N 1
ATOM 758 C CA . GLY A 1 97 ? -3.124 15.543 14.586 1.00 88.25 97 GLY A CA 1
ATOM 759 C C . GLY A 1 97 ? -4.482 14.845 14.488 1.00 88.25 97 GLY A C 1
ATOM 760 O O . GLY A 1 97 ? -4.765 14.073 13.571 1.00 88.25 97 GLY A O 1
ATOM 761 N N . ALA A 1 98 ? -5.350 15.167 15.448 1.00 88.25 98 ALA A N 1
ATOM 762 C CA . ALA A 1 98 ? -6.646 14.514 15.629 1.00 88.25 98 ALA A CA 1
ATOM 763 C C . ALA A 1 98 ? -7.591 14.634 14.419 1.00 88.25 98 ALA A C 1
ATOM 765 O O . ALA A 1 98 ? -8.349 13.708 14.154 1.00 88.25 98 ALA A O 1
ATOM 766 N N . ASP A 1 99 ? -7.556 15.749 13.679 1.00 87.75 99 ASP A N 1
ATOM 767 C CA . ASP A 1 99 ? -8.410 15.928 12.493 1.00 87.75 99 ASP A CA 1
ATOM 768 C C . ASP A 1 99 ? -8.071 14.923 11.387 1.00 87.75 99 ASP A C 1
ATOM 770 O O . ASP A 1 99 ? -8.968 14.387 10.741 1.00 87.75 99 ASP A O 1
ATOM 774 N N . LEU A 1 100 ? -6.785 14.616 11.196 1.00 90.06 100 LEU A N 1
ATOM 775 C CA . LEU A 1 100 ? -6.358 13.682 10.164 1.00 90.06 100 LEU A CA 1
ATOM 776 C C . LEU A 1 100 ? -6.599 12.231 10.587 1.00 90.06 100 LEU A C 1
ATOM 778 O O . LEU A 1 100 ? -7.110 11.431 9.802 1.00 90.06 100 LEU A O 1
ATOM 782 N N . THR A 1 101 ? -6.259 11.888 11.830 1.00 92.88 101 THR A N 1
ATOM 783 C CA . THR A 1 101 ? -6.375 10.514 12.334 1.00 92.88 101 THR A CA 1
ATOM 784 C C . THR A 1 101 ? -7.824 10.041 12.449 1.00 92.88 101 THR A C 1
ATOM 786 O O . THR A 1 101 ? -8.083 8.877 12.145 1.00 92.88 101 THR A O 1
ATOM 789 N N . ARG A 1 102 ? -8.774 10.931 12.780 1.00 93.81 102 ARG A N 1
ATOM 790 C CA . ARG A 1 102 ? -10.229 10.655 12.820 1.00 93.81 102 ARG A CA 1
ATOM 791 C C . ARG A 1 102 ? -10.830 10.267 11.474 1.00 93.81 102 ARG A C 1
ATOM 793 O O . ARG A 1 102 ? -11.838 9.572 11.418 1.00 93.81 102 ARG A O 1
ATOM 800 N N . ARG A 1 103 ? -10.223 10.721 10.375 1.00 95.19 103 ARG A N 1
ATOM 801 C CA . ARG A 1 103 ? -10.733 10.502 9.010 1.00 95.19 103 ARG A CA 1
ATOM 802 C C . ARG A 1 103 ? -10.273 9.181 8.392 1.00 95.19 103 ARG A C 1
ATOM 804 O O . ARG A 1 103 ? -10.597 8.877 7.241 1.00 95.19 103 ARG A O 1
ATOM 811 N N . LEU A 1 104 ? -9.475 8.418 9.127 1.00 97.00 104 LEU A N 1
ATOM 812 C CA . LEU A 1 104 ? -8.815 7.205 8.671 1.00 97.00 104 LEU A CA 1
ATOM 813 C C . LEU A 1 104 ? -9.225 6.030 9.552 1.00 97.00 104 LEU A C 1
ATOM 815 O O . LEU A 1 104 ? -9.515 6.189 10.737 1.00 97.00 104 LEU A O 1
ATOM 819 N N . VAL A 1 105 ? -9.224 4.841 8.958 1.00 98.00 105 VAL A N 1
ATOM 820 C CA . VAL A 1 105 ? -9.456 3.596 9.689 1.00 98.00 105 VAL A CA 1
ATOM 821 C C . VAL A 1 105 ? -8.107 2.965 10.015 1.00 98.00 105 VAL A C 1
ATOM 823 O O . VAL A 1 105 ? -7.231 2.812 9.160 1.00 98.00 105 VAL A O 1
ATOM 826 N N . TRP A 1 106 ? -7.923 2.599 11.268 1.00 97.75 106 TRP A N 1
ATOM 827 C CA . TRP A 1 106 ? -6.686 2.051 11.798 1.00 97.75 106 TRP A CA 1
ATOM 828 C C . TRP A 1 106 ? -6.909 0.610 12.221 1.00 97.75 106 TRP A C 1
ATOM 830 O O . TRP A 1 106 ? -8.037 0.181 12.465 1.00 97.75 106 TRP A O 1
ATOM 840 N N . ALA A 1 107 ? -5.821 -0.140 12.312 1.00 96.56 107 ALA A N 1
ATOM 841 C CA . ALA A 1 107 ? -5.850 -1.461 12.900 1.00 96.56 107 ALA A CA 1
ATOM 842 C C . ALA A 1 107 ? -4.643 -1.690 13.805 1.00 96.56 107 ALA A C 1
ATOM 844 O O . ALA A 1 107 ? -3.531 -1.241 13.508 1.00 96.56 107 ALA A O 1
ATOM 845 N N . GLN A 1 108 ? -4.881 -2.416 14.893 1.00 95.31 108 GLN A N 1
ATOM 846 C CA . GLN A 1 108 ? -3.849 -3.058 15.690 1.00 95.31 108 GLN A CA 1
ATOM 847 C C . GLN A 1 108 ? -3.666 -4.486 15.179 1.00 95.31 108 GLN A C 1
ATOM 849 O O . GLN A 1 108 ? -4.642 -5.155 14.826 1.00 95.31 108 GLN A O 1
ATOM 854 N N . TYR A 1 109 ? -2.414 -4.928 15.106 1.00 92.25 109 TYR A N 1
ATOM 855 C CA . TYR A 1 109 ? -2.060 -6.224 14.542 1.00 92.25 109 TYR A CA 1
ATOM 856 C C . TYR A 1 109 ? -1.355 -7.108 15.562 1.00 92.25 109 TYR A C 1
ATOM 858 O O . TYR A 1 109 ? -0.487 -6.636 16.295 1.00 92.25 109 TYR A O 1
ATOM 866 N N . ASP A 1 110 ? -1.636 -8.404 15.473 1.00 89.12 110 ASP A N 1
ATOM 867 C CA . ASP A 1 110 ? -0.806 -9.469 16.026 1.00 89.12 110 ASP A CA 1
ATOM 868 C C . ASP A 1 110 ? -0.004 -10.096 14.874 1.00 89.12 110 ASP A C 1
ATOM 870 O O . ASP A 1 110 ? -0.540 -10.772 13.987 1.00 89.12 110 ASP A O 1
ATOM 874 N N . GLY A 1 111 ? 1.285 -9.758 14.804 1.00 84.38 111 GLY A N 1
ATOM 875 C CA . GLY A 1 111 ? 2.129 -10.059 13.650 1.00 84.38 111 GLY A CA 1
ATOM 876 C C . GLY A 1 111 ? 1.571 -9.460 12.348 1.00 84.38 111 GLY A C 1
ATOM 877 O O . GLY A 1 111 ? 1.577 -8.236 12.156 1.00 84.38 111 GLY A O 1
ATOM 878 N N . ALA A 1 112 ? 1.120 -10.336 11.444 1.00 81.12 112 ALA A N 1
ATOM 879 C CA . ALA A 1 112 ? 0.523 -9.986 10.151 1.00 81.12 112 ALA A CA 1
ATOM 880 C C . ALA A 1 112 ? -1.018 -9.982 10.159 1.00 81.12 112 ALA A C 1
ATOM 882 O O . ALA A 1 112 ? -1.632 -9.582 9.171 1.00 81.12 112 ALA A O 1
ATOM 883 N N . ARG A 1 113 ? -1.656 -10.433 11.246 1.00 87.44 113 ARG A N 1
ATOM 884 C CA . ARG A 1 113 ? -3.113 -10.539 11.349 1.00 87.44 113 ARG A CA 1
ATOM 885 C C . ARG A 1 113 ? -3.698 -9.261 11.941 1.00 87.44 113 ARG A C 1
ATOM 887 O O . ARG A 1 113 ? -3.206 -8.768 12.951 1.00 87.44 113 ARG A O 1
ATOM 894 N N . VAL A 1 114 ? -4.780 -8.765 11.344 1.00 93.12 114 VAL A N 1
ATOM 895 C CA . VAL A 1 114 ? -5.607 -7.711 11.946 1.00 93.12 114 VAL A CA 1
ATOM 896 C C . VAL A 1 114 ? -6.268 -8.266 13.207 1.00 93.12 114 VAL A C 1
ATOM 898 O O . VAL A 1 114 ? -7.028 -9.234 13.140 1.00 93.12 114 VAL A O 1
ATOM 901 N N . GLU A 1 115 ? -5.961 -7.666 14.354 1.00 94.19 115 GLU A N 1
ATOM 902 C CA . GLU A 1 115 ? -6.552 -8.027 15.642 1.00 94.19 115 GLU A CA 1
ATOM 903 C C . GLU A 1 115 ? -7.788 -7.169 15.923 1.00 94.19 115 GLU A C 1
ATOM 905 O O . GLU A 1 115 ? -8.854 -7.689 16.246 1.00 94.19 115 GLU A O 1
ATOM 910 N N . ARG A 1 116 ? -7.654 -5.846 15.770 1.00 95.31 116 ARG A N 1
ATOM 911 C CA . ARG A 1 116 ? -8.713 -4.868 16.057 1.00 95.31 116 ARG A CA 1
ATOM 912 C C . ARG A 1 116 ? -8.696 -3.770 15.016 1.00 95.31 116 ARG A C 1
ATOM 914 O O . ARG A 1 116 ? -7.625 -3.285 14.667 1.00 95.31 116 ARG A O 1
ATOM 921 N N . VAL A 1 117 ? -9.874 -3.355 14.565 1.00 97.81 117 VAL A N 1
ATOM 922 C CA . VAL A 1 117 ? -10.061 -2.253 13.613 1.00 97.81 117 VAL A CA 1
ATOM 923 C C . VAL A 1 117 ? -10.811 -1.135 14.322 1.00 97.81 117 VAL A C 1
ATOM 925 O O . VAL A 1 117 ? -11.773 -1.407 15.038 1.00 97.81 117 VAL A O 1
ATOM 928 N N . PHE A 1 118 ? -10.366 0.106 14.157 1.00 97.62 118 PHE A N 1
ATOM 929 C CA . PHE A 1 118 ? -10.906 1.241 14.898 1.00 97.62 118 PHE A CA 1
ATOM 930 C C . PHE A 1 118 ? -10.713 2.575 14.167 1.00 97.62 118 PHE A C 1
ATOM 932 O O . PHE A 1 118 ? -9.856 2.715 13.294 1.00 97.62 118 PHE A O 1
ATOM 939 N N . ARG A 1 119 ? -11.471 3.588 14.589 1.00 96.56 119 ARG A N 1
ATOM 940 C CA . ARG A 1 119 ? -11.178 5.010 14.360 1.00 96.56 119 ARG A CA 1
ATOM 941 C C . ARG A 1 119 ? -10.640 5.648 15.635 1.00 96.56 119 ARG A C 1
ATOM 943 O O . ARG A 1 119 ? -10.943 5.188 16.734 1.00 96.56 119 ARG A O 1
ATOM 950 N N . LEU A 1 120 ? -9.825 6.686 15.503 1.00 94.75 120 LEU A N 1
ATOM 951 C CA . LEU A 1 120 ? -9.293 7.429 16.647 1.00 94.75 120 LEU A CA 1
ATOM 952 C C . LEU A 1 120 ? -10.185 8.626 16.945 1.00 94.75 120 LEU A C 1
ATOM 954 O O . LEU A 1 120 ? -10.339 9.449 16.062 1.00 94.75 120 LEU A O 1
ATOM 958 N N . GLU A 1 121 ? -10.693 8.769 18.169 1.00 92.25 121 GLU A N 1
ATOM 959 C CA . GLU A 1 121 ? -11.471 9.937 18.617 1.00 92.25 121 GLU A CA 1
ATOM 960 C C . GLU A 1 121 ? -10.796 10.730 19.734 1.00 92.25 121 GLU A C 1
ATOM 962 O O . GLU A 1 121 ? -9.695 10.400 20.171 1.00 92.25 121 GLU A O 1
ATOM 967 N N . ALA A 1 122 ? -11.453 11.803 20.200 1.00 87.75 122 ALA A N 1
ATOM 968 C CA . ALA A 1 122 ? -10.985 12.596 21.341 1.00 87.75 122 ALA A CA 1
ATOM 969 C C . ALA A 1 122 ? -10.874 11.741 22.608 1.00 87.75 122 ALA A C 1
ATOM 971 O O . ALA A 1 122 ? -9.899 11.838 23.347 1.00 87.75 122 ALA A O 1
ATOM 972 N N . GLU A 1 123 ? -11.880 10.899 22.829 1.00 88.56 123 GLU A N 1
ATOM 973 C CA . GLU A 1 123 ? -12.014 10.036 23.997 1.00 88.56 123 GLU A CA 1
ATOM 974 C C . GLU A 1 123 ? -11.195 8.745 23.859 1.00 88.56 123 GLU A C 1
ATOM 976 O O . GLU A 1 123 ? -11.012 8.027 24.840 1.00 88.56 123 GLU A O 1
ATOM 981 N N . GLY A 1 124 ? -10.689 8.451 22.657 1.00 92.19 124 GLY A N 1
ATOM 982 C CA . GLY A 1 124 ? -9.869 7.281 22.363 1.00 92.19 124 GLY A CA 1
ATOM 983 C C . GLY A 1 124 ? -10.361 6.458 21.166 1.00 92.19 124 GLY A C 1
ATOM 984 O O . GLY A 1 124 ? -11.223 6.900 20.408 1.00 92.19 124 GLY A O 1
ATOM 985 N N . PRO A 1 125 ? -9.787 5.263 20.955 1.00 95.75 125 PRO A N 1
ATOM 986 C CA . PRO A 1 125 ? -10.144 4.372 19.854 1.00 95.75 125 PRO A CA 1
ATOM 987 C C . PRO A 1 125 ? -11.587 3.857 19.956 1.00 95.75 125 PRO A C 1
ATOM 989 O O . PRO A 1 125 ? -12.021 3.410 21.022 1.00 95.75 125 PRO A O 1
ATOM 992 N N . ARG A 1 126 ? -12.320 3.878 18.840 1.00 97.38 126 ARG A N 1
ATOM 993 C CA . ARG A 1 126 ? -13.699 3.381 18.733 1.00 97.38 126 ARG A CA 1
ATOM 994 C C . ARG A 1 126 ? -13.840 2.376 17.602 1.00 97.38 126 ARG A C 1
ATOM 996 O O . ARG A 1 126 ? -13.305 2.588 16.513 1.00 97.38 126 ARG A O 1
ATOM 1003 N N . GLY A 1 127 ? -14.541 1.285 17.883 1.00 97.19 127 GLY A N 1
ATOM 1004 C CA . GLY A 1 127 ? -14.870 0.252 16.913 1.00 97.19 127 GLY A CA 1
ATOM 1005 C C . GLY A 1 127 ? -16.029 0.665 16.011 1.00 97.19 127 GLY A C 1
ATOM 1006 O O . GLY A 1 127 ? -16.501 1.803 16.046 1.00 97.19 127 GLY A O 1
ATOM 1007 N N . LEU A 1 128 ? -16.473 -0.274 15.181 1.00 95.69 128 LEU A N 1
ATOM 1008 C CA . LEU A 1 128 ? -17.503 -0.027 14.173 1.00 95.69 128 LEU A CA 1
ATOM 1009 C C . LEU A 1 128 ? -18.879 0.258 14.795 1.00 95.69 128 LEU A C 1
ATOM 1011 O O . LEU A 1 128 ? -19.635 1.063 14.259 1.00 95.69 128 LEU A O 1
ATOM 1015 N N . ALA A 1 129 ? -19.208 -0.391 15.914 1.00 94.62 129 ALA A N 1
ATOM 1016 C CA . ALA A 1 129 ? -20.467 -0.204 16.630 1.00 94.62 129 ALA A CA 1
ATOM 1017 C C . ALA A 1 129 ? -20.351 0.870 17.724 1.00 94.62 129 ALA A C 1
ATOM 1019 O O . ALA A 1 129 ? -21.137 0.881 18.672 1.00 94.62 129 ALA A O 1
ATOM 1020 N N . GLU A 1 130 ? -19.385 1.786 17.592 1.00 94.81 130 GLU A N 1
ATOM 1021 C CA . GLU A 1 130 ? -19.116 2.843 18.564 1.00 94.81 130 GLU A CA 1
ATOM 1022 C C . GLU A 1 130 ? -18.696 2.325 19.943 1.00 94.81 130 GLU A C 1
ATOM 1024 O O . GLU A 1 130 ? -18.751 3.040 20.938 1.00 94.81 130 GLU A O 1
ATOM 1029 N N . GLU A 1 131 ? -18.227 1.098 20.059 1.00 96.06 131 GLU A N 1
ATOM 1030 C CA . GLU A 1 131 ? -17.694 0.560 21.300 1.00 96.06 131 GLU A CA 1
ATOM 1031 C C . GLU A 1 131 ? -16.265 1.078 21.561 1.00 96.06 131 GLU A C 1
ATOM 1033 O O . GLU A 1 131 ? -15.493 1.262 20.614 1.00 96.06 131 GLU A O 1
ATOM 1038 N N . PRO A 1 132 ? -15.871 1.343 22.821 1.00 97.19 132 PRO A N 1
ATOM 1039 C CA . PRO A 1 132 ? -14.475 1.609 23.156 1.00 97.19 132 PRO A CA 1
ATOM 1040 C C . PRO A 1 132 ? -13.583 0.420 22.789 1.00 97.19 132 PRO A C 1
ATOM 1042 O O . PRO A 1 132 ? -13.869 -0.715 23.170 1.00 97.19 132 PRO A O 1
ATOM 1045 N N . VAL A 1 133 ? -12.473 0.685 22.099 1.00 96.25 133 VAL A N 1
ATOM 1046 C CA . VAL A 1 133 ? -11.475 -0.335 21.753 1.00 96.25 133 VAL A CA 1
ATOM 1047 C C . VAL A 1 133 ? -10.248 -0.145 22.637 1.00 96.25 133 VAL A C 1
ATOM 1049 O O . VAL A 1 133 ? -9.545 0.861 22.547 1.00 96.25 133 VAL A O 1
ATOM 1052 N N . ALA A 1 134 ? -9.976 -1.126 23.498 1.00 93.06 134 ALA A N 1
ATOM 1053 C CA . ALA A 1 134 ? -8.711 -1.184 24.222 1.00 93.06 134 ALA A CA 1
ATOM 1054 C C . ALA A 1 134 ? -7.587 -1.548 23.242 1.00 93.06 134 ALA A C 1
ATOM 1056 O O . ALA A 1 134 ? -7.747 -2.478 22.452 1.00 93.06 134 ALA A O 1
ATOM 1057 N N . LEU A 1 135 ? -6.476 -0.814 23.281 1.00 90.50 135 LEU A N 1
ATOM 1058 C CA . LEU A 1 135 ? -5.285 -1.127 22.494 1.00 90.50 135 LEU A CA 1
ATOM 1059 C C . LEU A 1 135 ? -4.240 -1.758 23.405 1.00 90.50 135 LEU A C 1
ATOM 1061 O O . LEU A 1 135 ? -3.907 -1.189 24.445 1.00 90.50 135 LEU A O 1
ATOM 1065 N N . ASP A 1 136 ? -3.720 -2.904 22.985 1.00 87.12 136 ASP A N 1
ATOM 1066 C CA . ASP A 1 136 ? -2.660 -3.624 23.684 1.00 87.12 136 ASP A CA 1
ATOM 1067 C C . ASP A 1 136 ? -1.270 -3.184 23.181 1.00 87.12 136 ASP A C 1
ATOM 1069 O O . ASP A 1 136 ? -1.135 -2.240 22.395 1.00 87.12 136 ASP A O 1
ATOM 1073 N N . ALA A 1 137 ? -0.204 -3.847 23.632 1.00 82.81 137 ALA A N 1
ATOM 1074 C CA . ALA A 1 137 ? 1.138 -3.633 23.096 1.00 82.81 137 ALA A CA 1
ATOM 1075 C C . ALA A 1 137 ? 1.266 -4.318 21.723 1.00 82.81 137 ALA A C 1
ATOM 1077 O O . ALA A 1 137 ? 1.672 -5.471 21.626 1.00 82.81 137 ALA A O 1
ATOM 1078 N N . GLY A 1 138 ? 0.907 -3.608 20.653 1.00 85.06 138 GLY A N 1
ATOM 1079 C CA . GLY A 1 138 ? 0.963 -4.133 19.288 1.00 85.06 138 GLY A CA 1
ATOM 1080 C C . GLY A 1 138 ? 1.062 -3.028 18.235 1.00 85.06 138 GLY A C 1
ATOM 1081 O O . GLY A 1 138 ? 0.626 -1.901 18.490 1.00 85.06 138 GLY A O 1
ATOM 1082 N N . PRO A 1 139 ? 1.639 -3.315 17.053 1.00 92.31 139 PRO A N 1
ATOM 1083 C CA . PRO A 1 139 ? 1.808 -2.327 15.996 1.00 92.31 139 PRO A CA 1
ATOM 1084 C C . PRO A 1 139 ? 0.460 -1.797 15.497 1.00 92.31 139 PRO A C 1
ATOM 1086 O O . PRO A 1 139 ? -0.434 -2.569 15.150 1.00 92.31 139 PRO A O 1
ATOM 1089 N N . ILE A 1 140 ? 0.357 -0.472 15.396 1.00 94.94 140 ILE A N 1
ATOM 1090 C CA . ILE A 1 140 ? -0.778 0.224 14.786 1.00 94.94 140 ILE A CA 1
ATOM 1091 C C . ILE A 1 140 ? -0.402 0.609 13.356 1.00 94.94 140 ILE A C 1
ATOM 1093 O O . ILE A 1 140 ? 0.678 1.150 13.116 1.00 94.94 140 ILE A O 1
ATOM 1097 N N . ARG A 1 141 ? -1.282 0.331 12.393 1.00 95.62 141 ARG A N 1
ATOM 1098 C CA . ARG A 1 141 ? -1.108 0.708 10.980 1.00 95.62 141 ARG A CA 1
ATOM 1099 C C . ARG A 1 141 ? -2.427 1.221 10.414 1.00 95.62 141 ARG A C 1
ATOM 1101 O O . ARG A 1 141 ? -3.492 0.918 10.951 1.00 95.62 141 ARG A O 1
ATOM 1108 N N . LEU A 1 142 ? -2.365 1.939 9.295 1.00 96.12 142 LEU A N 1
ATOM 1109 C CA . LEU A 1 142 ? -3.557 2.146 8.472 1.00 96.12 142 LEU A CA 1
ATOM 1110 C C . LEU A 1 142 ? -4.053 0.784 7.983 1.00 96.12 142 LEU A C 1
ATOM 1112 O O . LEU A 1 142 ? -3.258 -0.009 7.473 1.00 96.12 142 LEU A O 1
ATOM 1116 N N . VAL A 1 143 ? -5.344 0.498 8.160 1.00 96.12 143 VAL A N 1
ATOM 1117 C CA . VAL A 1 143 ? -5.901 -0.773 7.682 1.00 96.12 143 VAL A CA 1
ATOM 1118 C C . VAL A 1 143 ? -5.963 -0.758 6.158 1.00 96.12 143 VAL A C 1
ATOM 1120 O O . VAL A 1 143 ? -6.461 0.205 5.562 1.00 96.12 143 VAL A O 1
ATOM 1123 N N . HIS A 1 144 ? -5.441 -1.803 5.515 1.00 95.56 144 HIS A N 1
ATOM 1124 C CA . HIS A 1 144 ? -5.591 -1.968 4.076 1.00 95.56 144 HIS A CA 1
ATOM 1125 C C . HIS A 1 144 ? -6.980 -2.556 3.779 1.00 95.56 144 HIS A C 1
ATOM 1127 O O . HIS A 1 144 ? -7.400 -3.499 4.450 1.00 95.56 144 HIS A O 1
ATOM 1133 N N . PRO A 1 145 ? -7.717 -2.064 2.767 1.00 95.94 145 PRO A N 1
ATOM 1134 C CA . PRO A 1 145 ? -9.081 -2.531 2.502 1.00 95.94 145 PRO A CA 1
ATOM 1135 C C . PRO A 1 145 ? -9.172 -4.017 2.147 1.00 95.94 145 PRO A C 1
ATOM 1137 O O . PRO A 1 145 ? -10.211 -4.624 2.365 1.00 95.94 145 PRO A O 1
ATOM 1140 N N . GLY A 1 146 ? -8.102 -4.608 1.611 1.00 93.88 146 GLY A N 1
ATOM 1141 C CA . GLY A 1 146 ? -8.007 -6.051 1.358 1.00 93.88 146 GLY A CA 1
ATOM 1142 C C . GLY A 1 146 ? -7.757 -6.909 2.605 1.00 93.88 146 GLY A C 1
ATOM 1143 O O . GLY A 1 146 ? -7.698 -8.125 2.488 1.00 93.88 146 GLY A O 1
ATOM 1144 N N . GLU A 1 147 ? -7.577 -6.296 3.777 1.00 93.94 147 GLU A N 1
ATOM 1145 C CA . GLU A 1 147 ? -7.494 -6.995 5.070 1.00 93.94 147 GLU A CA 1
ATOM 1146 C C . GLU A 1 147 ? -8.839 -7.013 5.806 1.00 93.94 147 GLU A C 1
ATOM 1148 O O . GLU A 1 147 ? -8.972 -7.676 6.832 1.00 93.94 147 GLU A O 1
ATOM 1153 N N . LEU A 1 148 ? -9.832 -6.290 5.280 1.00 95.06 148 LEU A N 1
ATOM 1154 C CA . LEU A 1 148 ? -11.211 -6.316 5.741 1.00 95.06 148 LEU A CA 1
ATOM 1155 C C . LEU A 1 148 ? -12.013 -7.235 4.825 1.00 95.06 148 LEU A C 1
ATOM 1157 O O . LEU A 1 148 ? -11.873 -7.179 3.600 1.00 95.06 148 LEU A O 1
ATOM 1161 N N . ASP A 1 149 ? -12.900 -8.044 5.399 1.00 94.00 149 ASP A N 1
ATOM 1162 C CA . ASP A 1 149 ? -13.907 -8.704 4.582 1.00 94.00 149 ASP A CA 1
ATOM 1163 C C . ASP A 1 149 ? -14.841 -7.653 3.936 1.00 94.00 149 ASP A C 1
ATOM 1165 O O . ASP A 1 149 ? -14.965 -6.526 4.437 1.00 94.00 149 ASP A O 1
ATOM 1169 N N . PRO A 1 150 ? -15.506 -7.978 2.812 1.00 94.44 150 PRO A N 1
ATOM 1170 C CA . PRO A 1 150 ? -16.314 -7.003 2.083 1.00 94.44 150 PRO A CA 1
ATOM 1171 C C . PRO A 1 150 ? -17.447 -6.374 2.903 1.00 94.44 150 PRO A C 1
ATOM 1173 O O . PRO A 1 150 ? -17.781 -5.212 2.669 1.00 94.44 150 PRO A O 1
ATOM 1176 N N . VAL A 1 151 ? -18.025 -7.111 3.860 1.00 96.69 151 VAL A N 1
ATOM 1177 C CA . VAL A 1 151 ? -19.127 -6.622 4.700 1.00 96.69 151 VAL A CA 1
ATOM 1178 C C . VAL A 1 151 ? -18.591 -5.623 5.717 1.00 96.69 151 VAL A C 1
ATOM 1180 O O . VAL A 1 151 ? -19.111 -4.512 5.808 1.00 96.69 151 VAL A O 1
ATOM 1183 N N . ALA A 1 152 ? -17.510 -5.967 6.421 1.00 96.44 152 ALA A N 1
ATOM 1184 C CA . ALA A 1 152 ? -16.854 -5.053 7.351 1.00 96.44 152 ALA A CA 1
ATOM 1185 C C . ALA A 1 152 ? -16.348 -3.788 6.643 1.00 96.44 152 ALA A C 1
ATOM 1187 O O . ALA A 1 152 ? -16.542 -2.680 7.141 1.00 96.44 152 ALA A O 1
ATOM 1188 N N . ARG A 1 153 ? -15.746 -3.926 5.453 1.00 97.19 153 ARG A N 1
ATOM 1189 C CA . ARG A 1 153 ? -15.290 -2.790 4.638 1.00 97.19 153 ARG A CA 1
ATOM 1190 C C . ARG A 1 153 ? -16.436 -1.844 4.278 1.00 97.19 153 ARG A C 1
ATOM 1192 O O . ARG A 1 153 ? -16.268 -0.631 4.399 1.00 97.19 153 ARG A O 1
ATOM 1199 N N . ALA A 1 154 ? -17.568 -2.384 3.825 1.00 97.31 154 ALA A N 1
ATOM 1200 C CA . ALA A 1 154 ? -18.747 -1.588 3.490 1.00 97.31 154 ALA A CA 1
ATOM 1201 C C . ALA A 1 154 ? -19.300 -0.872 4.728 1.00 97.31 154 ALA A C 1
ATOM 1203 O O . ALA A 1 154 ? -19.512 0.335 4.686 1.00 97.31 154 ALA A O 1
ATOM 1204 N N . ALA A 1 155 ? -19.418 -1.584 5.851 1.00 98.00 155 ALA A N 1
ATOM 1205 C CA . ALA A 1 155 ? -19.924 -1.016 7.093 1.00 98.00 155 ALA A CA 1
ATOM 1206 C C . ALA A 1 155 ? -19.041 0.126 7.626 1.00 98.00 155 ALA A C 1
ATOM 1208 O O . ALA A 1 155 ? -19.564 1.149 8.061 1.00 98.00 155 ALA A O 1
ATOM 1209 N N . TRP A 1 156 ? -17.710 0.007 7.536 1.00 98.19 156 TRP A N 1
ATOM 1210 C CA . TRP A 1 156 ? -16.804 1.118 7.846 1.00 98.19 156 TRP A CA 1
ATOM 1211 C C . TRP A 1 156 ? -17.017 2.315 6.916 1.00 98.19 156 TRP A C 1
ATOM 1213 O O . TRP A 1 156 ? -17.010 3.455 7.375 1.00 98.19 156 TRP A O 1
ATOM 1223 N N . GLY A 1 157 ? -17.235 2.073 5.621 1.00 97.38 157 GLY A N 1
ATOM 1224 C CA . GLY A 1 157 ? -17.570 3.126 4.661 1.00 97.38 157 GLY A CA 1
ATOM 1225 C C . GLY A 1 157 ? -18.857 3.866 5.032 1.00 97.38 157 GLY A C 1
ATOM 1226 O O . GLY A 1 157 ? -18.862 5.097 5.077 1.00 97.38 157 GLY A O 1
ATOM 1227 N N . ASP A 1 158 ? -19.913 3.123 5.364 1.00 97.25 158 ASP A N 1
ATOM 1228 C CA . ASP A 1 158 ? -21.207 3.674 5.778 1.00 9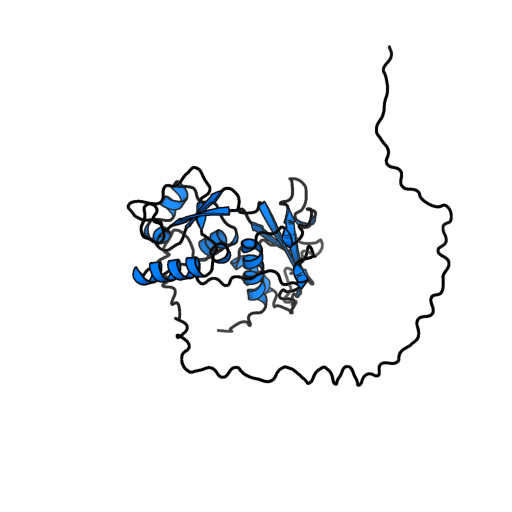7.25 158 ASP A CA 1
ATOM 1229 C C . ASP A 1 158 ? -21.101 4.452 7.097 1.00 97.25 158 ASP A C 1
ATOM 1231 O O . ASP A 1 158 ? -21.661 5.542 7.217 1.00 97.25 158 ASP A O 1
ATOM 1235 N N . ALA A 1 159 ? -20.328 3.946 8.065 1.00 96.88 159 ALA A N 1
ATOM 1236 C CA . ALA A 1 159 ? -20.083 4.622 9.338 1.00 96.88 159 ALA A CA 1
ATOM 1237 C C . ALA A 1 159 ? -19.380 5.977 9.142 1.00 96.88 159 ALA A C 1
ATOM 1239 O O . ALA A 1 159 ? -19.802 6.984 9.713 1.00 96.88 159 ALA A O 1
ATOM 1240 N N . LEU A 1 160 ? -18.350 6.040 8.288 1.00 96.19 160 LEU A N 1
ATOM 1241 C CA . LEU A 1 160 ? -17.688 7.307 7.958 1.00 96.19 160 LEU A CA 1
ATOM 1242 C C . LEU A 1 160 ? -18.638 8.266 7.225 1.00 96.19 160 LEU A C 1
ATOM 1244 O O . LEU A 1 160 ? -18.676 9.456 7.542 1.00 96.19 160 LEU A O 1
ATOM 1248 N N . ALA A 1 161 ? -19.438 7.761 6.284 1.00 95.88 161 ALA A N 1
ATOM 1249 C CA . ALA A 1 161 ? -20.403 8.569 5.544 1.00 95.88 161 ALA A CA 1
ATOM 1250 C C . ALA A 1 161 ? -21.497 9.156 6.453 1.00 95.88 161 ALA A C 1
ATOM 1252 O O . ALA A 1 161 ? -21.823 10.337 6.325 1.00 95.88 161 ALA A O 1
ATOM 1253 N N . ALA A 1 162 ? -22.013 8.377 7.409 1.00 96.31 162 ALA A N 1
ATOM 1254 C CA . ALA A 1 162 ? -22.994 8.833 8.395 1.00 96.31 162 ALA A CA 1
ATOM 1255 C C . ALA A 1 162 ? -22.458 9.984 9.265 1.00 96.31 162 ALA A C 1
ATOM 1257 O O . ALA A 1 162 ? -23.203 10.892 9.630 1.00 96.31 162 ALA A O 1
ATOM 1258 N N . LEU A 1 163 ? -21.150 9.985 9.532 1.00 93.81 163 LEU A N 1
ATOM 1259 C CA . LEU A 1 163 ? -20.446 11.046 10.254 1.00 93.81 163 LEU A CA 1
ATOM 1260 C C . LEU A 1 163 ? -19.995 12.204 9.347 1.00 93.81 163 LEU A C 1
ATOM 1262 O O . LEU A 1 163 ? -19.328 13.125 9.813 1.00 93.81 163 LEU A O 1
ATOM 1266 N N . SER A 1 164 ? -20.342 12.178 8.054 1.00 94.62 164 SER A N 1
ATOM 1267 C CA . SER A 1 164 ? -19.860 13.134 7.043 1.00 94.62 164 SER A CA 1
ATOM 1268 C C . SER A 1 164 ? -18.328 13.232 6.980 1.00 94.62 164 SER A C 1
ATOM 1270 O O . SER A 1 164 ? -17.762 14.277 6.651 1.00 94.62 164 SER A O 1
ATOM 1272 N N . ILE A 1 165 ? -17.640 12.132 7.292 1.00 93.25 165 ILE A N 1
ATOM 1273 C CA . ILE A 1 165 ? -16.185 12.046 7.269 1.00 93.25 165 ILE A CA 1
ATOM 1274 C C . ILE A 1 165 ? -15.717 11.775 5.839 1.00 93.25 165 ILE A C 1
ATOM 1276 O O . ILE A 1 165 ? -15.988 10.728 5.253 1.00 93.25 165 ILE A O 1
ATOM 1280 N N . LEU A 1 166 ? -14.951 12.720 5.294 1.00 92.19 166 LEU A N 1
ATOM 1281 C CA . LEU A 1 166 ? -14.237 12.550 4.031 1.00 92.19 166 LEU A CA 1
ATOM 1282 C C . LEU A 1 166 ? -12.805 12.092 4.303 1.00 92.19 166 LEU A C 1
ATOM 1284 O O . LEU A 1 166 ? -12.053 12.783 5.000 1.00 92.19 166 LEU A O 1
ATOM 1288 N N . GLN A 1 167 ? -12.431 10.947 3.726 1.00 93.50 167 GLN A N 1
ATOM 1289 C CA . GLN A 1 167 ? -11.081 10.412 3.860 1.00 93.50 167 GLN A CA 1
ATOM 1290 C C . GLN A 1 167 ? -10.074 11.251 3.050 1.00 93.50 167 GLN A C 1
ATOM 1292 O O . GLN A 1 167 ? -10.367 11.634 1.915 1.00 93.50 167 GLN A O 1
ATOM 1297 N N . PRO A 1 168 ? -8.873 11.518 3.595 1.00 92.88 168 PRO A N 1
ATOM 1298 C CA . PRO A 1 168 ? -7.836 12.303 2.914 1.00 92.88 168 PRO A CA 1
ATOM 1299 C C . PRO A 1 168 ? -7.194 11.558 1.730 1.00 92.88 168 PRO A C 1
ATOM 1301 O O . PRO A 1 168 ? -6.615 12.177 0.840 1.00 92.88 168 PRO A O 1
ATOM 1304 N N . ILE A 1 169 ? -7.310 10.230 1.724 1.00 93.88 169 ILE A N 1
ATOM 1305 C CA . ILE A 1 169 ? -6.892 9.316 0.659 1.00 93.88 169 ILE A CA 1
ATOM 1306 C C . ILE A 1 169 ? -8.036 8.329 0.402 1.00 93.88 169 ILE A C 1
ATOM 1308 O O . ILE A 1 169 ? -8.846 8.108 1.308 1.00 93.88 169 ILE A O 1
ATOM 1312 N N . PRO A 1 170 ? -8.121 7.684 -0.774 1.00 93.62 170 PRO A N 1
ATOM 1313 C CA . PRO A 1 170 ? -9.146 6.680 -1.047 1.00 93.62 170 PRO A CA 1
ATOM 1314 C C . PRO A 1 170 ? -8.846 5.365 -0.304 1.00 93.62 170 PRO A C 1
ATOM 1316 O O . PRO A 1 170 ? -8.707 4.330 -0.936 1.00 93.62 170 PRO A O 1
ATOM 1319 N N . GLN A 1 171 ? -8.718 5.378 1.027 1.00 96.56 171 GLN A N 1
ATOM 1320 C CA . GLN A 1 171 ? -8.314 4.215 1.822 1.00 96.56 171 GLN A CA 1
ATOM 1321 C C . GLN A 1 171 ? -9.305 3.059 1.658 1.00 96.56 171 GLN A C 1
ATOM 1323 O O . GLN A 1 171 ? -8.939 2.013 1.131 1.00 96.56 171 GLN A O 1
ATOM 1328 N N . LEU A 1 172 ? -10.566 3.239 2.065 1.00 96.94 172 LEU A N 1
ATOM 1329 C CA . LEU A 1 172 ? -11.581 2.187 1.938 1.00 96.94 172 LEU A CA 1
ATOM 1330 C C . LEU A 1 172 ? -12.085 2.033 0.504 1.00 96.94 172 LEU A C 1
ATOM 1332 O O . LEU A 1 172 ? -12.666 1.005 0.173 1.00 96.94 172 LEU A O 1
ATOM 1336 N N . ALA A 1 173 ? -11.860 3.022 -0.360 1.00 94.56 173 ALA A N 1
ATOM 1337 C CA . ALA A 1 173 ? -12.213 2.969 -1.777 1.00 94.56 173 ALA A CA 1
ATOM 1338 C C . ALA A 1 173 ? -11.090 2.388 -2.660 1.00 94.56 173 ALA A C 1
ATOM 1340 O O . ALA A 1 173 ? -11.308 2.194 -3.855 1.00 94.56 173 ALA A O 1
ATOM 1341 N N . ARG A 1 174 ? -9.906 2.084 -2.100 1.00 94.12 174 ARG A N 1
ATOM 1342 C CA . ARG A 1 174 ? -8.759 1.583 -2.870 1.00 94.12 174 ARG A CA 1
ATOM 1343 C C . ARG A 1 174 ? -9.125 0.249 -3.529 1.00 94.12 174 ARG A C 1
ATOM 1345 O O . ARG A 1 174 ? -9.688 -0.625 -2.853 1.00 94.12 174 ARG A O 1
ATOM 1352 N N . PRO A 1 175 ? -8.853 0.071 -4.831 1.00 93.69 175 PRO A N 1
ATOM 1353 C CA . PRO A 1 175 ? -9.015 -1.218 -5.486 1.00 93.69 175 PRO A CA 1
ATOM 1354 C C . PRO A 1 175 ? -8.209 -2.301 -4.769 1.00 93.69 175 PRO A C 1
ATOM 1356 O O . PRO A 1 175 ? -7.079 -2.065 -4.348 1.00 93.69 175 PRO A O 1
ATOM 1359 N N . VAL A 1 176 ? -8.812 -3.480 -4.617 1.00 94.44 176 VAL A N 1
ATOM 1360 C CA . VAL A 1 176 ? -8.144 -4.650 -4.044 1.00 94.44 176 VAL A CA 1
ATOM 1361 C C . VAL A 1 176 ? -7.939 -5.656 -5.162 1.00 94.44 176 VAL A C 1
ATOM 1363 O O . VAL A 1 176 ? -8.905 -6.059 -5.808 1.00 94.44 176 VAL A O 1
ATOM 1366 N N . HIS A 1 177 ? -6.688 -6.038 -5.391 1.00 92.69 177 HIS A N 1
ATOM 1367 C CA . HIS A 1 177 ? -6.299 -7.012 -6.402 1.00 92.69 177 HIS A CA 1
ATOM 1368 C C . HIS A 1 177 ? -5.824 -8.302 -5.731 1.00 92.69 177 HIS A C 1
ATOM 1370 O O . HIS A 1 177 ? -5.261 -8.278 -4.637 1.00 92.69 177 HIS A O 1
ATOM 1376 N N . ALA A 1 178 ? -6.044 -9.428 -6.401 1.00 90.50 178 ALA A N 1
ATOM 1377 C CA . ALA A 1 178 ? -5.565 -10.737 -5.982 1.00 90.50 178 ALA A CA 1
ATOM 1378 C C . ALA A 1 178 ? -4.632 -11.308 -7.054 1.00 90.50 178 ALA A C 1
ATOM 1380 O O . ALA A 1 178 ? -4.680 -10.878 -8.207 1.00 90.50 178 ALA A O 1
ATOM 1381 N N . LEU A 1 179 ? -3.807 -12.281 -6.665 1.00 88.88 179 LEU A N 1
ATOM 1382 C CA . LEU A 1 179 ? -3.064 -13.095 -7.624 1.00 88.88 179 LEU A CA 1
ATOM 1383 C C . LEU A 1 179 ? -4.042 -13.806 -8.562 1.00 88.88 179 LEU A C 1
ATOM 1385 O O . LEU A 1 179 ? -5.073 -14.315 -8.112 1.00 88.88 179 LEU A O 1
ATOM 1389 N N . SER A 1 180 ? -3.701 -13.870 -9.845 1.00 84.69 180 SER A N 1
ATOM 1390 C CA . SER A 1 180 ? -4.398 -14.749 -10.778 1.00 84.69 180 SER A CA 1
ATOM 1391 C C . SER A 1 180 ? -4.053 -16.214 -10.485 1.00 84.69 180 SER A C 1
ATOM 1393 O O . SER A 1 180 ? -3.049 -16.528 -9.840 1.00 84.69 180 SER A O 1
ATOM 1395 N N . GLU A 1 181 ? -4.854 -17.143 -11.007 1.00 81.12 181 GLU A N 1
ATOM 1396 C CA . GLU A 1 181 ? -4.534 -18.575 -10.927 1.00 81.12 181 GLU A CA 1
ATOM 1397 C C . GLU A 1 181 ? -3.183 -18.902 -11.590 1.00 81.12 181 GLU A C 1
ATOM 1399 O O . GLU A 1 181 ? -2.470 -19.796 -11.137 1.00 81.12 181 GLU A O 1
ATOM 1404 N N . MET A 1 182 ? -2.799 -18.142 -12.624 1.00 74.81 182 MET A N 1
ATOM 1405 C CA . MET A 1 182 ? -1.527 -18.307 -13.333 1.00 74.81 182 MET A CA 1
ATOM 1406 C C . MET A 1 182 ? -0.319 -17.864 -12.500 1.00 74.81 182 MET A C 1
ATOM 1408 O O . MET A 1 182 ? 0.773 -18.405 -12.670 1.00 74.81 182 MET A O 1
ATOM 1412 N N . ASP A 1 183 ? -0.511 -16.916 -11.584 1.00 80.25 183 ASP A N 1
ATOM 1413 C CA . ASP A 1 183 ? 0.544 -16.413 -10.704 1.00 80.25 183 ASP A CA 1
ATOM 1414 C C . ASP A 1 183 ? 0.861 -17.392 -9.556 1.00 80.25 183 ASP A C 1
ATOM 1416 O O . ASP A 1 183 ? 1.994 -17.470 -9.082 1.00 80.25 183 ASP A O 1
ATOM 1420 N N . GLY A 1 184 ? -0.125 -18.171 -9.100 1.00 67.94 184 GLY A N 1
ATOM 1421 C CA . GLY A 1 184 ? -0.093 -18.862 -7.802 1.00 67.94 184 GLY A CA 1
ATOM 1422 C C . GLY A 1 184 ? 1.019 -19.903 -7.588 1.00 67.94 184 GLY A C 1
ATOM 1423 O O . GLY A 1 184 ? 1.317 -20.240 -6.440 1.00 67.94 184 GLY A O 1
ATOM 1424 N N . ALA A 1 185 ? 1.646 -20.407 -8.655 1.00 73.75 185 ALA A N 1
ATOM 1425 C CA . ALA A 1 185 ? 2.722 -21.401 -8.576 1.00 73.75 185 ALA A CA 1
ATOM 1426 C C . ALA A 1 185 ? 4.137 -20.825 -8.790 1.00 73.75 185 ALA A C 1
ATOM 1428 O O . ALA A 1 185 ? 5.116 -21.541 -8.576 1.00 73.75 185 ALA A O 1
ATOM 1429 N N . GLY A 1 186 ? 4.255 -19.567 -9.228 1.00 86.94 186 GLY A N 1
ATOM 1430 C CA . GLY A 1 186 ? 5.527 -18.935 -9.580 1.00 86.94 186 GLY A CA 1
ATOM 1431 C C . GLY A 1 186 ? 6.134 -18.075 -8.469 1.00 86.94 186 GLY A C 1
ATOM 1432 O O . GLY A 1 186 ? 5.601 -17.947 -7.366 1.00 86.94 186 GLY A O 1
ATOM 1433 N N . ASP A 1 187 ? 7.262 -17.448 -8.792 1.00 91.50 187 ASP A N 1
ATOM 1434 C CA . ASP A 1 187 ? 7.933 -16.427 -7.974 1.00 91.50 187 ASP A CA 1
ATOM 1435 C C . ASP A 1 187 ? 7.939 -15.037 -8.649 1.00 91.50 187 ASP A C 1
ATOM 1437 O O . ASP A 1 187 ? 8.562 -14.098 -8.152 1.00 91.50 187 ASP A O 1
ATOM 1441 N N . ALA A 1 188 ? 7.254 -14.910 -9.791 1.00 92.50 188 ALA A N 1
ATOM 1442 C CA . ALA A 1 188 ? 7.136 -13.703 -10.603 1.00 92.50 188 ALA A CA 1
ATOM 1443 C C . ALA A 1 188 ? 5.685 -13.524 -11.049 1.00 92.50 188 ALA A C 1
ATOM 1445 O O . ALA A 1 188 ? 5.034 -14.500 -11.424 1.00 92.50 188 ALA A O 1
ATOM 1446 N N . LEU A 1 189 ? 5.199 -12.284 -11.052 1.00 92.69 189 LEU A N 1
ATOM 1447 C CA . LEU A 1 189 ? 3.876 -11.958 -11.572 1.00 92.69 189 LEU A CA 1
ATOM 1448 C C . LEU A 1 189 ? 3.847 -12.241 -13.082 1.00 92.69 189 LEU A C 1
ATOM 1450 O O . LEU A 1 189 ? 4.686 -11.774 -13.860 1.00 92.69 189 LEU A O 1
ATOM 1454 N N . VAL A 1 190 ? 2.864 -13.016 -13.505 1.00 87.75 190 VAL A N 1
ATOM 1455 C CA . VAL A 1 190 ? 2.539 -13.298 -14.898 1.00 87.75 190 VAL A CA 1
ATOM 1456 C C . VAL A 1 190 ? 1.631 -12.190 -15.418 1.00 87.75 190 VAL A C 1
ATOM 1458 O O . VAL A 1 190 ? 1.955 -11.559 -16.431 1.00 87.75 190 VAL A O 1
ATOM 1461 N N . GLU A 1 191 ? 0.555 -11.900 -14.684 1.00 85.12 191 GLU A N 1
ATOM 1462 C CA . GLU A 1 191 ? -0.442 -10.891 -15.041 1.00 85.12 191 GLU A CA 1
ATOM 1463 C C . GLU A 1 191 ? -0.112 -9.527 -14.430 1.00 85.12 191 GLU A C 1
ATOM 1465 O O . GLU A 1 191 ? -0.528 -9.170 -13.330 1.00 85.12 191 GLU A O 1
ATOM 1470 N N . PHE A 1 192 ? 0.645 -8.728 -15.178 1.00 87.75 192 PHE A N 1
ATOM 1471 C CA . PHE A 1 192 ? 0.837 -7.314 -14.882 1.00 87.75 192 PHE A CA 1
ATOM 1472 C C . PHE A 1 192 ? 1.109 -6.529 -16.175 1.00 87.75 192 PHE A C 1
ATOM 1474 O O . PHE A 1 192 ? 1.383 -7.125 -17.224 1.00 87.75 192 PHE A O 1
ATOM 1481 N N . PRO A 1 193 ? 1.048 -5.190 -16.129 1.00 84.50 193 PRO A N 1
ATOM 1482 C CA . PRO A 1 193 ? 1.346 -4.329 -17.267 1.00 84.50 193 PRO A CA 1
ATOM 1483 C C . PRO A 1 193 ? 2.695 -4.595 -17.929 1.00 84.50 193 PRO A C 1
ATOM 1485 O O . PRO A 1 193 ? 3.737 -4.331 -17.342 1.00 84.50 193 PRO A O 1
ATOM 1488 N N . ARG A 1 194 ? 2.678 -5.053 -19.185 1.00 87.31 194 ARG A N 1
ATOM 1489 C CA . ARG A 1 194 ? 3.881 -5.367 -19.992 1.00 87.31 194 ARG A CA 1
ATOM 1490 C C . ARG A 1 194 ? 3.948 -4.580 -21.305 1.00 87.31 194 ARG A C 1
ATOM 1492 O O . ARG A 1 194 ? 4.689 -4.928 -22.220 1.00 87.31 194 ARG A O 1
ATOM 1499 N N . ARG A 1 195 ? 3.126 -3.537 -21.449 1.00 90.88 195 ARG A N 1
ATOM 1500 C CA . ARG A 1 195 ? 3.139 -2.662 -22.633 1.00 90.88 195 ARG A CA 1
ATOM 1501 C C . ARG A 1 195 ? 4.333 -1.712 -22.585 1.00 90.88 195 ARG A C 1
ATOM 1503 O O . ARG A 1 195 ? 4.883 -1.458 -21.521 1.00 90.88 195 ARG A O 1
ATOM 1510 N N . GLN A 1 196 ? 4.700 -1.158 -23.739 1.00 92.62 196 GLN A N 1
ATOM 1511 C CA . GLN A 1 196 ? 5.664 -0.061 -23.785 1.00 92.62 196 GLN A CA 1
ATOM 1512 C C . GLN A 1 196 ? 5.076 1.197 -23.137 1.00 92.62 196 GLN A C 1
ATOM 1514 O O . GLN A 1 196 ? 3.939 1.581 -23.416 1.00 92.62 196 GLN A O 1
ATOM 1519 N N . VAL A 1 197 ? 5.878 1.846 -22.300 1.00 92.81 197 VAL A N 1
ATOM 1520 C CA . VAL A 1 197 ? 5.531 3.011 -21.488 1.00 92.81 197 VAL A CA 1
ATOM 1521 C C . VAL A 1 197 ? 6.586 4.091 -21.705 1.00 92.81 197 VAL A C 1
ATOM 1523 O O . VAL A 1 197 ? 7.781 3.804 -21.797 1.00 92.81 197 VAL A O 1
ATOM 1526 N N . HIS A 1 198 ? 6.165 5.353 -21.776 1.00 93.25 198 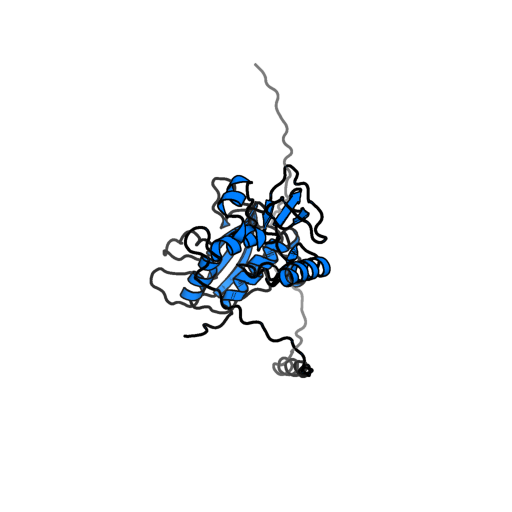HIS A N 1
ATOM 1527 C CA . HIS A 1 198 ? 7.106 6.468 -21.853 1.00 93.25 198 HIS A CA 1
ATOM 1528 C C . HIS A 1 198 ? 7.989 6.519 -20.587 1.00 93.25 198 HIS A C 1
ATOM 1530 O O . HIS A 1 198 ? 7.461 6.369 -19.479 1.00 93.25 198 HIS A O 1
ATOM 1536 N N . PRO A 1 199 ? 9.309 6.767 -20.694 1.00 93.06 199 PRO A N 1
ATOM 1537 C CA . PRO A 1 199 ? 10.212 6.748 -19.540 1.00 93.06 199 PRO A CA 1
ATOM 1538 C C . PRO A 1 199 ? 9.811 7.732 -18.429 1.00 93.06 199 PRO A C 1
ATOM 1540 O O . PRO A 1 199 ? 9.935 7.412 -17.248 1.00 93.06 199 PRO A O 1
ATOM 1543 N N . ASP A 1 200 ? 9.246 8.891 -18.773 1.00 92.06 200 ASP A N 1
ATOM 1544 C CA . ASP A 1 200 ? 8.778 9.858 -17.765 1.00 92.06 200 ASP A CA 1
ATOM 1545 C C . ASP A 1 200 ? 7.557 9.375 -16.988 1.00 92.06 200 ASP A C 1
ATOM 1547 O O . ASP A 1 200 ? 7.406 9.699 -15.812 1.00 92.06 200 ASP A O 1
ATOM 1551 N N . ARG A 1 201 ? 6.696 8.569 -17.617 1.00 92.12 201 ARG A N 1
ATOM 1552 C CA . ARG A 1 201 ? 5.573 7.937 -16.925 1.00 92.12 201 ARG A CA 1
ATOM 1553 C C . ARG A 1 201 ? 6.073 6.887 -15.943 1.00 92.12 201 ARG A C 1
ATOM 1555 O O . ARG A 1 201 ? 5.605 6.888 -14.811 1.00 92.12 201 ARG A O 1
ATOM 1562 N N . VAL A 1 202 ? 7.057 6.071 -16.332 1.00 93.75 202 VAL A N 1
ATOM 1563 C CA . VAL A 1 202 ? 7.710 5.121 -15.414 1.00 93.75 202 VAL A CA 1
ATOM 1564 C C . VAL A 1 202 ? 8.265 5.860 -14.197 1.00 93.75 202 VAL A C 1
ATOM 1566 O O . VAL A 1 202 ? 7.899 5.531 -13.073 1.00 93.75 202 VAL A O 1
ATOM 1569 N N . ARG A 1 203 ? 9.065 6.916 -14.410 1.00 92.75 203 ARG A N 1
ATOM 1570 C CA . ARG A 1 203 ? 9.632 7.727 -13.317 1.00 92.75 203 ARG A CA 1
ATOM 1571 C C . ARG A 1 203 ? 8.547 8.306 -12.413 1.00 92.75 203 ARG A C 1
ATOM 1573 O O . ARG A 1 203 ? 8.635 8.172 -11.201 1.00 92.75 203 ARG A O 1
ATOM 1580 N N . ARG A 1 204 ? 7.520 8.927 -12.994 1.00 92.06 204 ARG A N 1
ATOM 1581 C CA . ARG A 1 204 ? 6.454 9.612 -12.253 1.00 92.06 204 ARG A CA 1
ATOM 1582 C C . ARG A 1 204 ? 5.590 8.654 -11.439 1.00 92.06 204 ARG A C 1
ATOM 1584 O O . ARG A 1 204 ? 5.356 8.916 -10.265 1.00 92.06 204 ARG A O 1
ATOM 1591 N N . VAL A 1 205 ? 5.114 7.572 -12.057 1.00 92.50 205 VAL A N 1
ATOM 1592 C CA . VAL A 1 205 ? 4.221 6.598 -11.411 1.00 92.50 205 VAL A CA 1
ATOM 1593 C C . VAL A 1 205 ? 4.963 5.873 -10.295 1.00 92.50 205 VAL A C 1
ATOM 1595 O O . VAL A 1 205 ? 4.486 5.852 -9.163 1.00 92.50 205 VAL A O 1
ATOM 1598 N N . LEU A 1 206 ? 6.159 5.351 -10.582 1.00 93.62 206 LEU A N 1
ATOM 1599 C CA . LEU A 1 206 ? 6.932 4.590 -9.605 1.00 93.62 206 LEU A CA 1
ATOM 1600 C C . LEU A 1 206 ? 7.430 5.485 -8.459 1.00 93.62 206 LEU A C 1
ATOM 1602 O O . LEU A 1 206 ? 7.210 5.147 -7.297 1.00 93.62 206 LEU A O 1
ATOM 1606 N N . ALA A 1 207 ? 7.997 6.665 -8.740 1.00 91.31 207 ALA A N 1
ATOM 1607 C CA . ALA A 1 207 ? 8.430 7.581 -7.678 1.00 91.31 207 ALA A CA 1
ATOM 1608 C C . ALA A 1 207 ? 7.250 8.106 -6.841 1.00 91.31 207 ALA A C 1
ATOM 1610 O O . ALA A 1 207 ? 7.352 8.189 -5.615 1.00 91.31 207 ALA A O 1
ATOM 1611 N N . GLY A 1 208 ? 6.112 8.412 -7.478 1.00 88.38 208 GLY A N 1
ATOM 1612 C CA . GLY A 1 208 ? 4.885 8.828 -6.791 1.00 88.38 208 GLY A CA 1
ATOM 1613 C C . GLY A 1 208 ? 4.365 7.759 -5.828 1.00 88.38 208 GLY A C 1
ATOM 1614 O O . GLY A 1 208 ? 3.998 8.072 -4.698 1.00 88.38 208 GLY A O 1
ATOM 1615 N N . ALA A 1 209 ? 4.444 6.490 -6.231 1.00 90.38 209 ALA A N 1
ATOM 1616 C CA . ALA A 1 209 ? 4.121 5.339 -5.393 1.00 90.38 209 ALA A CA 1
ATOM 1617 C C . ALA A 1 209 ? 5.227 4.977 -4.375 1.00 90.38 209 ALA A C 1
ATOM 1619 O O . ALA A 1 209 ? 5.051 4.066 -3.566 1.00 90.38 209 ALA A O 1
ATOM 1620 N N . GLY A 1 210 ? 6.358 5.691 -4.356 1.00 90.62 210 GLY A N 1
ATOM 1621 C CA . GLY A 1 210 ? 7.454 5.463 -3.410 1.00 90.62 210 GLY A CA 1
ATOM 1622 C C . GLY A 1 210 ? 8.371 4.291 -3.763 1.00 90.62 2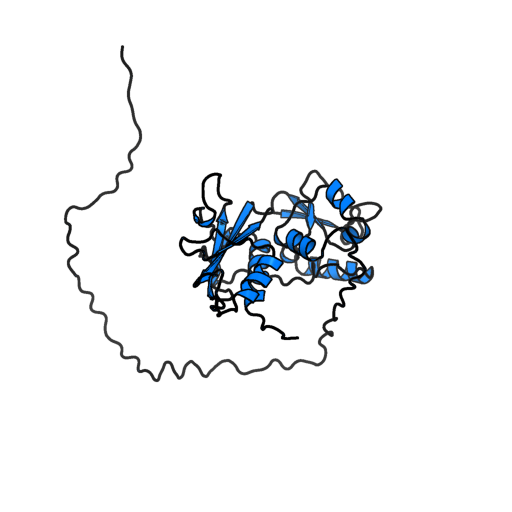10 GLY A C 1
ATOM 1623 O O . GLY A 1 210 ? 8.984 3.722 -2.865 1.00 90.62 210 GLY A O 1
ATOM 1624 N N . TRP A 1 211 ? 8.453 3.917 -5.038 1.00 94.81 211 TRP A N 1
ATOM 1625 C CA . TRP A 1 211 ? 9.481 3.007 -5.532 1.00 94.81 211 TRP A CA 1
ATOM 1626 C C . TRP A 1 211 ? 10.804 3.752 -5.704 1.00 94.81 211 TRP A C 1
ATOM 1628 O O . TRP A 1 211 ? 10.854 4.877 -6.205 1.00 94.81 211 TRP A O 1
ATOM 1638 N N . GLU A 1 212 ? 11.883 3.090 -5.324 1.00 93.50 212 GLU A N 1
ATOM 1639 C CA . GLU A 1 212 ? 13.251 3.572 -5.431 1.00 93.50 212 GLU A CA 1
ATOM 1640 C C . GLU A 1 212 ? 13.883 3.025 -6.715 1.00 93.50 212 GLU A C 1
ATOM 1642 O O . GLU A 1 212 ? 13.711 1.852 -7.058 1.00 93.50 212 GLU A O 1
ATOM 1647 N N . ALA A 1 213 ? 14.609 3.878 -7.438 1.00 93.19 213 ALA A N 1
ATOM 1648 C CA . ALA A 1 213 ? 15.415 3.440 -8.570 1.00 93.19 213 ALA A CA 1
ATOM 1649 C C . ALA A 1 213 ? 16.523 2.498 -8.081 1.00 93.19 213 ALA A C 1
ATOM 1651 O O . ALA A 1 213 ? 17.166 2.759 -7.066 1.00 93.19 213 ALA A O 1
ATOM 1652 N N . GLY A 1 214 ? 16.735 1.406 -8.812 1.00 91.56 214 GLY A N 1
ATOM 1653 C CA . GLY A 1 214 ? 17.873 0.528 -8.600 1.00 91.56 214 GLY A CA 1
ATOM 1654 C C . GLY A 1 214 ? 19.202 1.191 -8.952 1.00 91.56 214 GLY A C 1
ATOM 1655 O O . GLY A 1 214 ? 19.245 2.266 -9.557 1.00 91.56 214 GLY A O 1
ATOM 1656 N N . GLU A 1 215 ? 20.286 0.502 -8.613 1.00 90.19 215 GLU A N 1
ATOM 1657 C CA . GLU A 1 215 ? 21.628 0.944 -8.978 1.00 90.19 215 GLU A CA 1
ATOM 1658 C C . GLU A 1 215 ? 21.777 0.962 -10.510 1.00 90.19 215 GLU A C 1
ATOM 1660 O O . GLU A 1 215 ? 21.329 0.019 -11.179 1.00 90.19 215 GLU A O 1
ATOM 1665 N N . PRO A 1 216 ? 22.382 2.013 -11.092 1.00 91.69 216 PRO A N 1
ATOM 1666 C CA . PRO A 1 216 ? 22.663 2.047 -12.518 1.00 91.69 216 PRO A CA 1
ATOM 1667 C C . PRO A 1 216 ? 23.637 0.939 -12.936 1.00 91.69 216 PRO A C 1
ATOM 1669 O O . PRO A 1 216 ? 24.561 0.593 -12.201 1.00 91.69 216 PRO A O 1
ATOM 1672 N N . ASP A 1 217 ? 23.464 0.420 -14.150 1.00 89.69 217 ASP A N 1
ATOM 1673 C CA . ASP A 1 217 ? 24.447 -0.467 -14.771 1.00 89.69 217 ASP A CA 1
ATOM 1674 C C . ASP A 1 217 ? 25.721 0.290 -15.208 1.00 89.69 217 ASP A C 1
ATOM 1676 O O . ASP A 1 217 ? 25.834 1.513 -15.092 1.00 89.69 217 ASP A O 1
ATOM 1680 N N . GLU A 1 218 ? 26.685 -0.433 -15.783 1.00 88.81 218 GLU A N 1
ATOM 1681 C CA . GLU A 1 218 ? 27.938 0.135 -16.312 1.00 88.81 218 GLU A CA 1
ATOM 1682 C C . GLU A 1 218 ? 27.725 1.208 -17.400 1.00 88.81 218 GLU A C 1
ATOM 1684 O O . GLU A 1 218 ? 28.623 1.994 -17.699 1.00 88.81 218 GLU A O 1
ATOM 1689 N N . ARG A 1 219 ? 26.533 1.254 -18.008 1.00 89.50 219 ARG A N 1
ATOM 1690 C CA . ARG A 1 219 ? 26.120 2.231 -19.026 1.00 89.50 219 ARG A CA 1
ATOM 1691 C C . ARG A 1 219 ? 25.230 3.330 -18.440 1.00 89.50 219 ARG A C 1
ATOM 1693 O O . ARG A 1 219 ? 24.586 4.055 -19.205 1.00 89.50 219 ARG A O 1
ATOM 1700 N N . LEU A 1 220 ? 25.203 3.460 -17.111 1.00 91.31 220 LEU A N 1
ATOM 1701 C CA . LEU A 1 220 ? 24.400 4.408 -16.341 1.00 91.31 220 LEU A CA 1
ATOM 1702 C C . LEU A 1 220 ? 22.887 4.244 -16.547 1.00 91.31 220 LEU A C 1
ATOM 1704 O O . LEU A 1 220 ? 22.138 5.217 -16.437 1.00 91.31 220 LEU A O 1
ATOM 1708 N N . ARG A 1 221 ? 22.415 3.034 -16.868 1.00 93.06 221 ARG A N 1
ATOM 1709 C CA . ARG A 1 221 ? 20.986 2.753 -17.039 1.00 93.06 221 ARG A CA 1
ATOM 1710 C C . ARG A 1 221 ? 20.386 2.169 -15.774 1.00 93.06 221 ARG A C 1
ATOM 1712 O O . ARG A 1 221 ? 20.892 1.192 -15.234 1.00 93.06 221 ARG A O 1
ATOM 1719 N N . VAL A 1 222 ? 19.240 2.701 -15.365 1.00 94.44 222 VAL A N 1
ATOM 1720 C CA . VAL A 1 222 ? 18.420 2.099 -14.306 1.00 94.44 222 VAL A CA 1
ATOM 1721 C C . VAL A 1 222 ? 17.497 1.059 -14.939 1.00 94.44 222 VAL A C 1
ATOM 1723 O O . VAL A 1 222 ? 16.546 1.411 -15.639 1.00 94.44 222 VAL A O 1
ATOM 1726 N N . GLY A 1 223 ? 17.798 -0.222 -14.720 1.00 93.94 223 GLY A N 1
ATOM 1727 C CA . GLY A 1 223 ? 17.045 -1.356 -15.277 1.00 93.94 223 GLY A CA 1
ATOM 1728 C C . GLY A 1 223 ? 15.955 -1.919 -14.362 1.00 93.94 223 GLY A C 1
ATOM 1729 O O . GLY A 1 223 ? 15.208 -2.808 -14.768 1.00 93.94 223 GLY A O 1
ATOM 1730 N N . TYR A 1 224 ? 15.855 -1.446 -13.120 1.00 94.81 224 TYR A N 1
ATOM 1731 C CA . TYR A 1 224 ? 14.855 -1.923 -12.171 1.00 94.81 224 TYR A CA 1
ATOM 1732 C C . TYR A 1 224 ? 14.511 -0.868 -11.120 1.00 94.81 224 TYR A C 1
ATOM 1734 O O . TYR A 1 224 ? 15.273 0.069 -10.885 1.00 94.81 224 TYR A O 1
ATOM 1742 N N . PHE A 1 225 ? 13.360 -1.047 -10.485 1.00 95.69 225 PHE A N 1
ATOM 1743 C CA . PHE A 1 225 ? 12.917 -0.297 -9.316 1.00 95.69 225 PHE A CA 1
ATOM 1744 C C . PHE A 1 225 ? 12.557 -1.269 -8.202 1.00 95.69 225 PHE A C 1
ATOM 1746 O O . PHE A 1 225 ? 12.168 -2.409 -8.465 1.00 95.69 225 PHE A O 1
ATOM 1753 N N . LEU A 1 226 ? 12.666 -0.811 -6.961 1.00 94.88 226 LEU A N 1
ATOM 1754 C CA . LEU A 1 226 ? 12.369 -1.603 -5.778 1.00 94.88 226 LEU A CA 1
ATOM 1755 C C . LEU A 1 226 ? 11.493 -0.833 -4.795 1.00 94.88 226 LEU A C 1
ATOM 1757 O O . LEU A 1 226 ? 11.570 0.389 -4.703 1.00 94.88 226 LEU A O 1
ATOM 1761 N N . LYS A 1 227 ? 10.683 -1.552 -4.023 1.00 94.00 227 LYS A N 1
ATOM 1762 C CA . LYS A 1 227 ? 9.875 -0.975 -2.949 1.00 94.00 227 LYS A CA 1
ATOM 1763 C C . LYS A 1 227 ? 9.847 -1.893 -1.740 1.00 94.00 227 LYS A C 1
ATOM 1765 O O . LYS A 1 227 ? 9.677 -3.103 -1.868 1.00 94.00 227 LYS A O 1
ATOM 1770 N N . ARG A 1 228 ? 10.025 -1.309 -0.557 1.00 92.31 228 ARG A N 1
ATOM 1771 C CA . ARG A 1 228 ? 10.124 -2.035 0.716 1.00 92.31 228 ARG A CA 1
ATOM 1772 C C . ARG A 1 228 ? 8.778 -2.039 1.429 1.00 92.31 228 ARG A C 1
ATOM 1774 O O . ARG A 1 228 ? 8.155 -0.990 1.578 1.00 92.31 228 ARG A O 1
ATOM 1781 N N . PHE A 1 229 ? 8.368 -3.202 1.921 1.00 91.75 229 PHE A N 1
ATOM 1782 C CA . PHE A 1 229 ? 7.113 -3.378 2.646 1.00 91.75 229 PHE A CA 1
ATOM 1783 C C . PHE A 1 229 ? 7.407 -3.728 4.101 1.00 91.75 229 PHE A C 1
ATOM 1785 O O . PHE A 1 229 ? 7.710 -4.874 4.431 1.00 91.75 229 PHE A O 1
ATOM 1792 N N . ALA A 1 230 ? 7.300 -2.729 4.980 1.00 83.69 230 ALA A N 1
ATOM 1793 C CA . ALA A 1 230 ? 7.587 -2.876 6.406 1.00 83.69 230 ALA A CA 1
ATOM 1794 C C . ALA A 1 230 ? 6.700 -3.937 7.078 1.00 83.69 230 ALA A C 1
ATOM 1796 O O . ALA A 1 230 ? 7.154 -4.639 7.975 1.00 83.69 230 ALA A O 1
ATOM 1797 N N . ARG A 1 231 ? 5.450 -4.094 6.619 1.00 83.31 231 ARG A N 1
ATOM 1798 C CA . ARG A 1 231 ? 4.501 -5.068 7.184 1.00 83.31 231 ARG A CA 1
ATOM 1799 C C . ARG A 1 231 ? 4.896 -6.535 7.017 1.00 83.31 231 ARG A C 1
ATOM 1801 O O . ARG A 1 231 ? 4.379 -7.369 7.748 1.00 83.31 231 ARG A O 1
ATOM 1808 N N . ALA A 1 232 ? 5.745 -6.835 6.039 1.00 84.19 232 ALA A N 1
ATOM 1809 C CA . ALA A 1 232 ? 6.071 -8.199 5.629 1.00 84.19 232 ALA A CA 1
ATOM 1810 C C . ALA A 1 232 ? 7.584 -8.445 5.520 1.00 84.19 232 ALA A C 1
ATOM 1812 O O . ALA A 1 232 ? 7.992 -9.496 5.043 1.00 84.19 232 ALA A O 1
ATOM 1813 N N . ASP A 1 233 ? 8.396 -7.457 5.918 1.00 86.69 233 ASP A N 1
ATOM 1814 C CA . ASP A 1 233 ? 9.861 -7.444 5.805 1.00 86.69 233 ASP A CA 1
ATOM 1815 C C . ASP A 1 233 ? 10.395 -7.954 4.450 1.00 86.69 233 ASP A C 1
ATOM 1817 O O . ASP A 1 233 ? 11.361 -8.714 4.352 1.00 86.69 233 ASP A O 1
ATOM 1821 N N . LEU A 1 234 ? 9.740 -7.523 3.370 1.00 91.25 234 LEU A N 1
ATOM 1822 C CA . LEU A 1 234 ? 10.046 -7.953 2.008 1.00 91.25 234 LEU A CA 1
ATOM 1823 C C . LEU A 1 234 ? 10.254 -6.765 1.069 1.00 91.25 234 LEU A C 1
ATOM 1825 O O . LEU A 1 234 ? 9.929 -5.612 1.383 1.00 91.25 234 LEU A O 1
ATOM 1829 N N . VAL A 1 235 ? 10.792 -7.061 -0.111 1.00 93.56 235 VAL A N 1
ATOM 1830 C CA . VAL A 1 235 ? 11.023 -6.094 -1.183 1.00 93.56 235 VAL A CA 1
ATOM 1831 C C . VAL A 1 235 ? 10.317 -6.561 -2.450 1.00 93.56 235 VAL A C 1
ATOM 1833 O O . VAL A 1 235 ? 10.509 -7.695 -2.876 1.00 93.56 235 VAL A O 1
ATOM 1836 N N . ALA A 1 236 ? 9.518 -5.689 -3.060 1.00 95.19 236 ALA A N 1
ATOM 1837 C CA . ALA A 1 236 ? 9.032 -5.882 -4.421 1.00 95.19 236 ALA A CA 1
ATOM 1838 C C . ALA A 1 236 ? 10.029 -5.272 -5.407 1.00 95.19 236 ALA A C 1
ATOM 1840 O O . ALA A 1 236 ? 10.596 -4.212 -5.138 1.00 95.19 236 ALA A O 1
ATOM 1841 N N . VAL A 1 237 ? 10.220 -5.922 -6.550 1.00 95.75 237 VAL A N 1
ATOM 1842 C CA . VAL A 1 237 ? 11.104 -5.472 -7.625 1.00 95.75 237 VAL A CA 1
ATOM 1843 C C . VAL A 1 237 ? 10.337 -5.494 -8.939 1.00 95.75 237 VAL A C 1
ATOM 1845 O O . VAL A 1 237 ? 9.670 -6.478 -9.250 1.00 95.75 237 VAL A O 1
ATOM 1848 N N . ILE A 1 238 ? 10.465 -4.423 -9.722 1.00 96.00 238 ILE A N 1
ATOM 1849 C CA . ILE A 1 238 ? 10.021 -4.365 -11.116 1.00 96.00 238 ILE A CA 1
ATOM 1850 C C . ILE A 1 238 ? 11.224 -4.101 -12.016 1.00 96.00 238 ILE A C 1
ATOM 1852 O O . ILE A 1 238 ? 11.958 -3.132 -11.824 1.00 96.00 238 ILE A O 1
ATOM 1856 N N . ARG A 1 239 ? 11.429 -4.958 -13.014 1.00 95.44 239 ARG A N 1
ATOM 1857 C CA . ARG A 1 239 ? 12.446 -4.798 -14.054 1.00 95.44 239 ARG A CA 1
ATOM 1858 C C . ARG A 1 239 ? 11.839 -4.181 -15.296 1.00 95.44 239 ARG A C 1
ATOM 1860 O O . ARG A 1 239 ? 10.737 -4.543 -15.714 1.00 95.44 239 ARG A O 1
ATOM 1867 N N . ILE A 1 240 ? 12.601 -3.286 -15.903 1.00 95.44 240 ILE A N 1
ATOM 1868 C CA . ILE A 1 240 ? 12.246 -2.600 -17.134 1.00 95.44 240 ILE A CA 1
ATOM 1869 C C . ILE A 1 240 ? 13.357 -2.763 -18.165 1.00 95.44 240 ILE A C 1
ATOM 1871 O O . ILE A 1 240 ? 14.543 -2.759 -17.838 1.00 95.44 240 ILE A O 1
ATOM 1875 N N . GLU A 1 241 ? 12.968 -2.853 -19.428 1.00 94.88 241 GLU A N 1
ATOM 1876 C CA . GLU A 1 241 ? 13.889 -2.887 -20.557 1.00 94.88 241 GLU A CA 1
ATOM 1877 C C . GLU A 1 241 ? 13.575 -1.767 -21.554 1.00 94.88 241 GLU A C 1
ATOM 1879 O O . GLU A 1 241 ? 12.401 -1.464 -21.778 1.00 94.88 241 GLU A O 1
ATOM 1884 N N . PRO A 1 242 ? 14.593 -1.151 -22.183 1.00 94.25 242 PRO A N 1
ATOM 1885 C CA . PRO A 1 242 ? 16.027 -1.465 -22.086 1.00 94.25 242 PRO A CA 1
ATOM 1886 C C . PRO A 1 242 ? 16.748 -0.798 -20.895 1.00 94.25 242 PRO A C 1
ATOM 1888 O O . PRO A 1 242 ? 17.981 -0.789 -20.858 1.00 94.25 242 PRO A O 1
ATOM 1891 N N . GLY A 1 243 ? 16.001 -0.196 -19.968 1.00 93.81 243 GLY A N 1
ATOM 1892 C CA . GLY A 1 243 ? 16.516 0.587 -18.850 1.00 93.81 243 GLY A CA 1
ATOM 1893 C C . GLY A 1 243 ? 16.487 2.090 -19.139 1.00 93.81 243 GLY A C 1
ATOM 1894 O O . GLY A 1 243 ? 16.637 2.542 -20.281 1.00 93.81 243 GLY A O 1
ATOM 1895 N N . LEU A 1 244 ? 16.286 2.880 -18.085 1.00 93.25 244 LEU A N 1
ATOM 1896 C CA . LEU A 1 244 ? 16.258 4.338 -18.152 1.00 93.25 244 LEU A CA 1
ATOM 1897 C C . LEU A 1 244 ? 17.682 4.877 -18.244 1.00 93.25 244 LEU A C 1
ATOM 1899 O O . LEU A 1 244 ? 18.427 4.804 -17.270 1.00 93.25 244 LEU A O 1
ATOM 1903 N N . SER A 1 245 ? 18.047 5.458 -19.385 1.00 89.62 245 SER A N 1
ATOM 1904 C CA . SER A 1 245 ? 19.298 6.207 -19.512 1.00 89.62 245 SER A CA 1
ATOM 1905 C C . SER A 1 245 ? 19.127 7.669 -19.064 1.00 89.62 245 SER A C 1
ATOM 1907 O O . SER A 1 245 ? 18.001 8.185 -19.063 1.00 89.62 245 SER A O 1
ATOM 1909 N N . PRO A 1 246 ? 20.226 8.375 -18.737 1.00 81.88 246 PRO A N 1
ATOM 1910 C CA . PRO A 1 246 ? 20.173 9.790 -18.363 1.00 81.88 246 PRO A CA 1
ATOM 1911 C C . PRO A 1 246 ? 19.675 10.703 -19.494 1.00 81.88 246 PRO A C 1
ATOM 1913 O O . PRO A 1 246 ? 19.057 11.727 -19.235 1.00 81.88 246 PRO A O 1
ATOM 1916 N N . SER A 1 247 ? 19.934 10.328 -20.750 1.00 76.69 247 SER A N 1
ATOM 1917 C CA . SER A 1 247 ? 19.667 11.143 -21.944 1.00 76.69 247 SER A CA 1
ATOM 1918 C C . SER A 1 247 ? 18.439 10.716 -22.754 1.00 76.69 247 SER A C 1
ATOM 1920 O O . SER A 1 247 ? 18.096 11.371 -23.735 1.00 76.69 247 SER A O 1
ATOM 1922 N N . GLY A 1 248 ? 17.818 9.581 -22.422 1.00 71.69 248 GLY A N 1
ATOM 1923 C CA . GLY A 1 248 ? 16.934 8.871 -23.345 1.00 71.69 248 GLY A CA 1
ATOM 1924 C C . GLY A 1 248 ? 15.442 9.069 -23.098 1.00 71.69 248 GLY A C 1
ATOM 1925 O O . GLY A 1 248 ? 14.956 8.916 -21.978 1.00 71.69 248 GLY A O 1
ATOM 1926 N N . ALA A 1 249 ? 14.712 9.267 -24.198 1.00 80.56 249 ALA A N 1
ATOM 1927 C CA . ALA A 1 249 ? 13.256 9.138 -24.293 1.00 80.56 249 ALA A CA 1
ATOM 1928 C C . ALA A 1 249 ? 12.814 7.721 -24.728 1.00 80.56 249 ALA A C 1
ATOM 1930 O O . ALA A 1 249 ? 11.675 7.515 -25.142 1.00 80.56 249 ALA A O 1
ATOM 1931 N N . THR A 1 250 ? 13.720 6.735 -24.673 1.00 90.44 250 THR A N 1
ATOM 1932 C CA . THR A 1 250 ? 13.448 5.374 -25.148 1.00 90.44 250 THR A CA 1
ATOM 1933 C C . THR A 1 250 ? 12.275 4.764 -24.378 1.00 90.44 250 THR A C 1
ATOM 1935 O O . THR A 1 250 ? 12.339 4.719 -23.143 1.00 90.44 250 THR A O 1
ATOM 1938 N N . PRO A 1 251 ? 11.230 4.273 -25.072 1.00 93.06 251 PRO A N 1
ATOM 1939 C CA . PRO A 1 251 ? 10.130 3.567 -24.434 1.00 93.06 251 PRO A CA 1
ATOM 1940 C C . PRO A 1 251 ? 10.631 2.388 -23.600 1.00 93.06 251 PRO A C 1
ATOM 1942 O O . PRO A 1 251 ? 11.541 1.668 -24.008 1.00 93.06 251 PRO A O 1
ATOM 1945 N N . GLN A 1 252 ? 10.029 2.211 -22.430 1.00 94.19 252 GLN A N 1
ATOM 1946 C CA . GLN A 1 252 ? 10.373 1.167 -21.475 1.00 94.19 252 GLN A CA 1
ATOM 1947 C C . GLN A 1 252 ? 9.287 0.102 -21.459 1.00 94.19 252 GLN A C 1
ATOM 1949 O O . GLN A 1 252 ? 8.103 0.418 -21.513 1.00 94.19 252 GLN A O 1
ATOM 1954 N N . THR A 1 253 ? 9.682 -1.155 -21.343 1.00 95.00 253 THR A N 1
ATOM 1955 C CA . THR A 1 253 ? 8.771 -2.287 -21.191 1.00 95.00 253 THR A CA 1
ATOM 1956 C C . THR A 1 253 ? 9.005 -2.892 -19.816 1.00 95.00 253 THR A C 1
ATOM 1958 O O . THR A 1 253 ? 10.129 -3.312 -19.548 1.00 95.00 253 THR A O 1
ATOM 1961 N N . PRO A 1 254 ? 8.001 -2.945 -18.930 1.00 95.00 254 PRO A N 1
ATOM 1962 C CA . PRO A 1 254 ? 8.088 -3.764 -17.731 1.00 95.00 254 PRO A CA 1
ATOM 1963 C C . PRO A 1 254 ? 8.157 -5.242 -18.142 1.00 95.00 254 PRO A C 1
ATOM 1965 O O . PRO A 1 254 ? 7.273 -5.740 -18.840 1.00 95.00 254 PRO A O 1
ATOM 1968 N N . VAL A 1 255 ? 9.229 -5.935 -17.761 1.00 95.06 255 VAL A N 1
ATOM 1969 C CA . VAL A 1 255 ? 9.504 -7.311 -18.222 1.00 95.06 255 VAL A CA 1
ATOM 1970 C C . VAL A 1 255 ? 9.344 -8.355 -17.128 1.00 95.06 255 VAL A C 1
ATOM 1972 O O . VAL A 1 255 ? 9.021 -9.506 -17.421 1.00 95.06 255 VAL A O 1
ATOM 1975 N N . GLU A 1 256 ? 9.519 -7.970 -15.866 1.00 94.81 256 GLU A N 1
ATOM 1976 C CA . GLU A 1 256 ? 9.436 -8.898 -14.742 1.00 94.81 256 GLU A CA 1
ATOM 1977 C C . GLU A 1 256 ? 9.091 -8.156 -13.452 1.00 94.81 256 GLU A C 1
ATOM 1979 O O . GLU A 1 256 ? 9.737 -7.158 -13.142 1.00 94.81 256 GLU A O 1
ATOM 1984 N N . ALA A 1 257 ? 8.116 -8.652 -12.691 1.00 95.19 257 ALA A N 1
ATOM 1985 C CA . ALA A 1 257 ? 7.784 -8.159 -11.358 1.00 95.19 257 ALA A CA 1
ATOM 1986 C C . ALA A 1 257 ? 7.811 -9.328 -10.368 1.00 95.19 257 ALA A C 1
ATOM 1988 O O . ALA A 1 257 ? 7.197 -10.359 -10.630 1.00 95.19 257 ALA A O 1
ATOM 1989 N N . PHE A 1 258 ? 8.532 -9.196 -9.258 1.00 94.75 258 PHE A N 1
ATOM 1990 C CA . PHE A 1 258 ? 8.738 -10.283 -8.297 1.00 94.75 258 PHE A CA 1
ATOM 1991 C C . PHE A 1 258 ? 9.017 -9.756 -6.889 1.00 94.75 258 PHE A C 1
ATOM 1993 O O . PHE A 1 258 ? 9.183 -8.553 -6.679 1.00 94.75 258 PHE A O 1
ATOM 2000 N N . PHE A 1 259 ? 9.071 -10.669 -5.921 1.00 94.62 259 PHE A N 1
ATOM 2001 C CA . PHE A 1 259 ? 9.284 -10.350 -4.513 1.00 94.62 259 PHE A CA 1
ATOM 2002 C C . PHE A 1 259 ? 10.508 -11.071 -3.967 1.00 94.62 259 PHE A C 1
ATOM 2004 O O . PHE A 1 259 ? 10.865 -12.160 -4.415 1.00 94.62 259 PHE A O 1
ATOM 2011 N N . MET A 1 260 ? 11.150 -10.453 -2.986 1.00 91.81 260 MET A N 1
ATOM 2012 C CA . MET A 1 260 ? 12.384 -10.938 -2.385 1.00 91.81 260 MET A CA 1
ATOM 2013 C C . MET A 1 260 ? 12.344 -10.738 -0.879 1.00 91.81 260 MET A C 1
ATOM 2015 O O . MET A 1 260 ? 11.752 -9.772 -0.387 1.00 91.81 260 MET A O 1
ATOM 2019 N N . THR A 1 261 ? 13.043 -11.598 -0.143 1.00 87.69 261 THR A N 1
ATOM 2020 C CA . THR A 1 261 ? 13.364 -11.297 1.256 1.00 87.69 261 THR A CA 1
ATOM 2021 C C . THR A 1 261 ? 14.194 -10.022 1.314 1.00 87.69 261 THR A C 1
ATOM 2023 O O . THR A 1 261 ? 15.028 -9.785 0.432 1.00 87.69 261 THR A O 1
ATOM 2026 N N . ARG A 1 262 ? 14.035 -9.219 2.365 1.00 80.81 262 ARG A N 1
ATOM 2027 C CA . ARG A 1 262 ? 14.944 -8.098 2.598 1.00 80.81 262 ARG A CA 1
ATOM 2028 C C . ARG A 1 262 ? 16.394 -8.598 2.620 1.00 80.81 262 ARG A C 1
ATOM 2030 O O . ARG A 1 262 ? 16.743 -9.476 3.402 1.00 80.81 262 ARG A O 1
ATOM 2037 N N . ALA A 1 263 ? 17.227 -8.031 1.747 1.00 67.81 263 ALA A N 1
ATOM 2038 C CA . ALA A 1 263 ? 18.627 -8.419 1.629 1.00 67.81 263 ALA A CA 1
ATOM 2039 C C . ALA A 1 263 ? 19.349 -8.268 2.988 1.00 67.81 263 ALA A C 1
ATOM 2041 O O . ALA A 1 263 ? 19.349 -7.165 3.553 1.00 67.81 263 ALA A O 1
ATOM 2042 N N . PRO A 1 264 ? 19.974 -9.338 3.513 1.00 61.31 264 PRO A N 1
ATOM 2043 C CA . PRO A 1 264 ? 20.937 -9.228 4.600 1.00 61.31 264 PRO A CA 1
ATOM 2044 C C . PRO A 1 264 ? 22.081 -8.293 4.190 1.00 61.31 264 PRO A C 1
ATOM 2046 O O . PRO A 1 264 ? 22.419 -8.199 3.006 1.00 61.31 264 PRO A O 1
ATOM 2049 N N . GLY A 1 265 ? 22.686 -7.601 5.159 1.00 52.25 265 GLY A N 1
ATOM 2050 C CA . GLY A 1 265 ? 23.786 -6.673 4.887 1.00 52.25 265 GLY A CA 1
ATOM 2051 C C . GLY A 1 265 ? 24.879 -7.312 4.018 1.00 52.25 265 GLY A C 1
ATOM 2052 O O . GLY A 1 265 ? 25.382 -8.382 4.351 1.00 52.25 265 GLY A O 1
ATOM 2053 N N . GLY A 1 266 ? 25.222 -6.657 2.903 1.00 50.31 266 GLY A N 1
ATOM 2054 C CA . GLY A 1 266 ? 26.252 -7.097 1.952 1.00 50.31 266 GLY A CA 1
ATOM 2055 C C . GLY A 1 266 ? 25.738 -7.650 0.616 1.00 50.31 266 GLY A C 1
ATOM 2056 O O . GLY A 1 266 ? 26.529 -7.747 -0.318 1.00 50.31 266 GLY A O 1
ATOM 2057 N N . LEU A 1 267 ? 24.444 -7.965 0.482 1.00 55.34 267 LEU A N 1
ATOM 2058 C CA . LEU A 1 267 ? 23.842 -8.332 -0.807 1.00 55.34 267 LEU A CA 1
ATOM 2059 C C . LEU A 1 267 ? 23.158 -7.131 -1.465 1.00 55.34 267 LEU A C 1
ATOM 2061 O O . LEU A 1 267 ? 22.459 -6.358 -0.804 1.00 55.34 267 LEU A O 1
ATOM 2065 N N . THR A 1 268 ? 23.306 -7.002 -2.786 1.00 64.00 268 THR A N 1
ATOM 2066 C CA . THR A 1 268 ? 22.427 -6.110 -3.555 1.00 64.00 268 THR A CA 1
ATOM 2067 C C . THR A 1 268 ? 21.012 -6.687 -3.555 1.00 64.00 268 THR A C 1
ATOM 2069 O O . THR A 1 268 ? 20.836 -7.905 -3.496 1.00 64.00 268 THR A O 1
ATOM 2072 N N . VAL A 1 269 ? 19.985 -5.829 -3.612 1.00 66.88 269 VAL A N 1
ATOM 2073 C CA . VAL A 1 269 ? 18.579 -6.274 -3.531 1.00 66.88 269 VAL A CA 1
ATOM 2074 C C . VAL A 1 269 ? 18.291 -7.382 -4.543 1.00 66.88 269 VAL A C 1
ATOM 2076 O O . VAL A 1 269 ? 17.729 -8.392 -4.155 1.00 66.88 269 VAL A O 1
ATOM 2079 N N . VAL A 1 270 ? 18.779 -7.259 -5.781 1.00 67.00 270 VAL A N 1
ATOM 2080 C CA . VAL A 1 270 ? 18.567 -8.235 -6.866 1.00 67.00 270 VAL A CA 1
ATOM 2081 C C . VAL A 1 270 ? 19.281 -9.584 -6.683 1.00 67.00 270 VAL A C 1
ATOM 2083 O O . VAL A 1 270 ? 19.016 -10.510 -7.442 1.00 67.00 270 VAL A O 1
ATOM 2086 N N . GLN A 1 271 ? 20.158 -9.724 -5.684 1.00 73.62 271 GLN A N 1
ATOM 2087 C CA . GLN A 1 271 ? 20.830 -10.985 -5.340 1.00 73.62 271 GLN A CA 1
ATOM 2088 C C . GLN A 1 271 ? 20.153 -11.743 -4.191 1.00 73.62 271 GLN A C 1
ATOM 2090 O O . GLN A 1 271 ? 20.559 -12.864 -3.883 1.00 73.62 271 GLN A O 1
ATOM 2095 N N . ALA A 1 272 ? 19.159 -11.150 -3.523 1.00 79.44 272 ALA A N 1
ATOM 2096 C CA . ALA A 1 272 ? 18.459 -11.826 -2.439 1.00 79.44 272 ALA A CA 1
ATOM 2097 C C . ALA A 1 272 ? 17.597 -13.008 -2.956 1.00 79.44 272 ALA A C 1
ATOM 2099 O O . ALA A 1 272 ? 17.256 -13.073 -4.140 1.00 79.44 272 ALA A O 1
ATOM 2100 N N . PRO A 1 273 ? 17.231 -13.970 -2.095 1.00 85.25 273 PRO A N 1
ATOM 2101 C CA . PRO A 1 273 ? 16.293 -15.023 -2.466 1.00 85.25 273 PRO A CA 1
ATOM 2102 C C . PRO A 1 273 ? 14.935 -14.456 -2.895 1.00 85.25 273 PRO A C 1
ATOM 2104 O O . PRO A 1 273 ? 14.362 -13.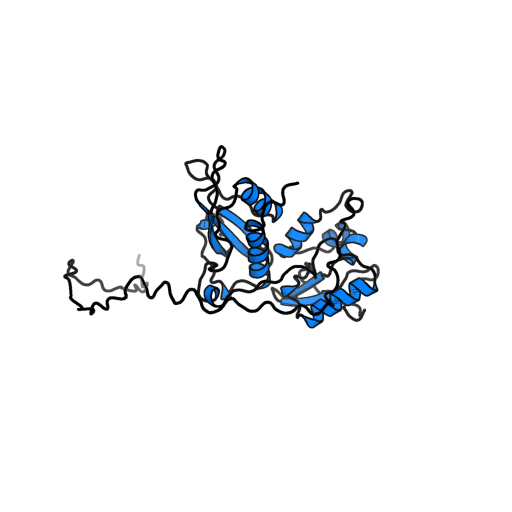599 -2.213 1.00 85.25 273 PRO A O 1
ATOM 2107 N N . ARG A 1 274 ? 14.415 -14.963 -4.018 1.00 92.25 274 ARG A N 1
ATOM 2108 C CA . ARG A 1 274 ? 13.042 -14.700 -4.460 1.00 92.25 274 ARG A CA 1
ATOM 2109 C C . ARG A 1 274 ? 12.063 -15.457 -3.574 1.00 92.25 274 ARG A C 1
ATOM 2111 O O . ARG A 1 274 ? 12.360 -16.557 -3.110 1.00 92.25 274 ARG A O 1
ATOM 2118 N N . LEU A 1 275 ? 10.905 -14.852 -3.354 1.00 92.00 275 LEU A N 1
ATOM 2119 C CA . LEU A 1 275 ? 9.817 -15.436 -2.583 1.00 92.00 275 LEU A CA 1
ATOM 2120 C C . LEU A 1 275 ? 8.733 -15.961 -3.531 1.00 92.00 275 LEU A C 1
ATOM 2122 O O . LEU A 1 275 ? 8.385 -15.269 -4.491 1.00 92.00 275 LEU A O 1
ATOM 2126 N N . PRO A 1 276 ? 8.172 -17.154 -3.274 1.00 92.94 276 PRO A N 1
ATOM 2127 C CA . PRO A 1 276 ? 7.053 -17.651 -4.058 1.00 92.94 276 PRO A CA 1
ATOM 2128 C C . PRO A 1 276 ? 5.822 -16.775 -3.808 1.00 92.94 276 PRO A C 1
ATOM 2130 O O . PRO A 1 276 ? 5.555 -16.356 -2.680 1.00 92.94 276 PRO A O 1
ATOM 2133 N N . LEU A 1 277 ? 5.033 -16.525 -4.854 1.00 93.00 277 LEU A N 1
ATOM 2134 C CA . LEU A 1 277 ? 3.936 -15.556 -4.792 1.00 93.00 277 LEU A CA 1
ATOM 2135 C C . LEU A 1 277 ? 2.871 -15.911 -3.747 1.00 93.00 277 LEU A C 1
ATOM 2137 O O . LEU A 1 277 ? 2.323 -15.026 -3.096 1.00 93.00 277 LEU A O 1
ATOM 2141 N N . ARG A 1 278 ? 2.641 -17.207 -3.517 1.00 90.25 278 ARG A N 1
ATOM 2142 C CA . ARG A 1 278 ? 1.717 -17.717 -2.489 1.00 90.25 278 ARG A CA 1
ATOM 2143 C C . ARG A 1 278 ? 2.095 -17.350 -1.046 1.00 90.25 278 ARG A C 1
ATOM 2145 O O . ARG A 1 278 ? 1.249 -17.446 -0.166 1.00 90.25 278 ARG A O 1
ATOM 2152 N N . GLU A 1 279 ? 3.355 -16.998 -0.792 1.00 90.44 279 GLU A N 1
ATOM 2153 C CA . GLU A 1 279 ? 3.845 -16.599 0.538 1.00 90.44 279 GLU A CA 1
ATOM 2154 C C . GLU A 1 279 ? 3.763 -15.079 0.748 1.00 90.44 279 GLU A C 1
ATOM 2156 O O . GLU A 1 279 ? 4.008 -14.586 1.849 1.00 90.44 279 GLU A O 1
ATOM 2161 N N . ILE A 1 280 ? 3.390 -14.321 -0.288 1.00 92.56 280 ILE A N 1
ATOM 2162 C CA . ILE A 1 280 ? 3.282 -12.866 -0.219 1.00 92.56 280 ILE A CA 1
ATOM 2163 C C . ILE A 1 280 ? 1.925 -12.483 0.379 1.00 92.56 280 ILE A C 1
ATOM 2165 O O . ILE A 1 280 ? 0.889 -12.947 -0.105 1.00 92.56 280 ILE A O 1
ATOM 2169 N N . PRO A 1 281 ? 1.882 -11.597 1.394 1.00 91.12 281 PRO A N 1
ATOM 2170 C CA . PRO A 1 281 ? 0.618 -11.144 1.955 1.00 91.12 281 PRO A CA 1
ATOM 2171 C C . PRO A 1 281 ? -0.295 -10.531 0.879 1.00 91.12 281 PRO A C 1
ATOM 2173 O O . PRO A 1 281 ? 0.169 -9.675 0.117 1.00 91.12 281 PRO A O 1
ATOM 2176 N N . PRO A 1 282 ? -1.597 -10.878 0.840 1.00 91.38 282 PRO A N 1
ATOM 2177 C CA . PRO A 1 282 ? -2.516 -10.396 -0.195 1.00 91.38 282 PRO A CA 1
ATOM 2178 C C . PRO A 1 282 ? -2.568 -8.871 -0.323 1.00 91.38 282 PRO A C 1
ATOM 2180 O O . PRO A 1 282 ? -2.648 -8.344 -1.428 1.00 91.38 282 PRO A O 1
ATOM 2183 N N . ALA A 1 283 ? -2.449 -8.145 0.794 1.00 92.06 283 ALA A N 1
ATOM 2184 C CA . ALA A 1 283 ? -2.381 -6.686 0.779 1.00 92.06 283 ALA A CA 1
ATOM 2185 C C . ALA A 1 283 ? -1.161 -6.165 0.000 1.00 92.06 283 ALA A C 1
ATOM 2187 O O . ALA A 1 283 ? -1.281 -5.220 -0.766 1.00 92.06 283 ALA A O 1
ATOM 2188 N N . VAL A 1 284 ? 0.004 -6.802 0.139 1.00 94.06 284 VAL A N 1
ATOM 2189 C CA . VAL A 1 284 ? 1.223 -6.403 -0.583 1.00 94.06 284 VAL A CA 1
ATOM 2190 C C . VAL A 1 284 ? 1.084 -6.671 -2.081 1.00 94.06 284 VAL A C 1
ATOM 2192 O O . VAL A 1 284 ? 1.426 -5.810 -2.890 1.00 94.06 284 VAL A O 1
ATOM 2195 N N . VAL A 1 285 ? 0.542 -7.834 -2.458 1.00 94.06 285 VAL A N 1
ATOM 2196 C CA . VAL A 1 285 ? 0.240 -8.151 -3.864 1.00 94.06 285 VAL A CA 1
ATOM 2197 C C . VAL A 1 285 ? -0.714 -7.116 -4.452 1.00 94.06 285 VAL A C 1
ATOM 2199 O O . VAL A 1 285 ? -0.450 -6.572 -5.524 1.00 94.06 285 VAL A O 1
ATOM 2202 N N . SER A 1 286 ? -1.802 -6.828 -3.734 1.00 94.50 286 SER A N 1
ATOM 2203 C CA . SER A 1 286 ? -2.815 -5.864 -4.148 1.00 94.50 286 SER A CA 1
ATOM 2204 C C . SER A 1 286 ? -2.205 -4.500 -4.458 1.00 94.50 286 SER A C 1
ATOM 2206 O O . SER A 1 286 ? -2.507 -3.909 -5.491 1.00 94.50 286 SER A O 1
ATOM 2208 N N . GLU A 1 287 ? -1.317 -4.024 -3.587 1.00 95.12 287 GLU A N 1
ATOM 2209 C CA . GLU A 1 287 ? -0.642 -2.736 -3.732 1.00 95.12 287 GLU A CA 1
ATOM 2210 C C . GLU A 1 287 ? 0.310 -2.699 -4.927 1.00 95.12 287 GLU A C 1
ATOM 2212 O O . GLU A 1 287 ? 0.279 -1.751 -5.710 1.00 95.12 287 GLU A O 1
ATOM 2217 N N . VAL A 1 288 ? 1.113 -3.748 -5.127 1.00 95.38 288 VAL A N 1
ATOM 2218 C CA . VAL A 1 288 ? 2.007 -3.824 -6.290 1.00 95.38 288 VAL A CA 1
ATOM 2219 C C . VAL A 1 288 ? 1.206 -3.849 -7.591 1.00 95.38 288 VAL A C 1
ATOM 2221 O O . VAL A 1 288 ? 1.528 -3.102 -8.511 1.00 95.38 288 VAL A O 1
ATOM 2224 N N . LEU A 1 289 ? 0.138 -4.645 -7.678 1.00 94.25 289 LEU A N 1
ATOM 2225 C CA . LEU A 1 289 ? -0.706 -4.697 -8.876 1.00 94.25 289 LEU A CA 1
ATOM 2226 C C . LEU A 1 289 ? -1.425 -3.367 -9.138 1.00 94.25 289 LEU A C 1
ATOM 2228 O O . LEU A 1 289 ? -1.450 -2.908 -10.282 1.00 94.25 289 LEU A O 1
ATOM 2232 N N . PHE A 1 290 ? -1.954 -2.726 -8.093 1.00 92.94 290 PHE A N 1
ATOM 2233 C CA . PHE A 1 290 ? -2.584 -1.409 -8.193 1.00 92.94 290 PHE A CA 1
ATOM 2234 C C . PHE A 1 290 ? -1.608 -0.360 -8.746 1.00 92.94 290 PHE A C 1
ATOM 2236 O O . PHE A 1 290 ? -1.924 0.363 -9.693 1.00 92.94 290 PHE A O 1
ATOM 2243 N N . GLU A 1 291 ? -0.394 -0.308 -8.195 1.00 93.19 291 GLU A N 1
ATOM 2244 C CA . GLU A 1 291 ? 0.630 0.667 -8.576 1.00 93.19 291 GLU A CA 1
ATOM 2245 C C . GLU A 1 291 ? 1.176 0.413 -9.983 1.00 93.19 291 GLU A C 1
ATOM 2247 O O . GLU A 1 291 ? 1.303 1.352 -10.776 1.00 93.19 291 GLU A O 1
ATOM 2252 N N . LEU A 1 292 ? 1.437 -0.851 -10.335 1.00 93.38 292 LEU A N 1
ATOM 2253 C CA . LEU A 1 292 ? 1.862 -1.220 -11.684 1.00 93.38 292 LEU A CA 1
ATOM 2254 C C . LEU A 1 292 ? 0.766 -0.933 -12.715 1.00 93.38 292 LEU A C 1
ATOM 2256 O O . LEU A 1 292 ? 1.090 -0.479 -13.810 1.00 93.38 292 LEU A O 1
ATOM 2260 N N . GLY A 1 293 ? -0.516 -1.093 -12.365 1.00 91.19 293 GLY A N 1
ATOM 2261 C CA . GLY A 1 293 ? -1.661 -0.703 -13.199 1.00 91.19 293 GLY A CA 1
ATOM 2262 C C . GLY A 1 293 ? -1.609 0.757 -13.671 1.00 91.19 293 GLY A C 1
ATOM 2263 O O . GLY A 1 293 ? -2.007 1.070 -14.796 1.00 91.19 293 GLY A O 1
ATOM 2264 N N . GLY A 1 294 ? -1.017 1.651 -12.871 1.00 88.94 294 GLY A N 1
ATOM 2265 C CA . GLY A 1 294 ? -0.786 3.052 -13.238 1.00 88.94 294 GLY A CA 1
ATOM 2266 C C . GLY A 1 294 ? 0.119 3.246 -14.464 1.00 88.94 294 GLY A C 1
ATOM 2267 O O . GLY A 1 294 ? 0.069 4.296 -15.113 1.00 88.94 294 GLY A O 1
ATOM 2268 N N . LEU A 1 295 ? 0.918 2.239 -14.831 1.00 90.44 295 LEU A N 1
ATOM 2269 C CA . LEU A 1 295 ? 1.778 2.270 -16.014 1.00 90.44 295 LEU A CA 1
ATOM 2270 C C . LEU A 1 295 ? 0.995 2.112 -17.330 1.00 90.44 295 LEU A C 1
ATOM 2272 O O . LEU A 1 295 ? 1.463 2.609 -18.353 1.00 90.44 295 LEU A O 1
ATOM 2276 N N . GLU A 1 296 ? -0.194 1.492 -17.321 1.00 83.56 296 GLU A N 1
ATOM 2277 C CA . GLU A 1 296 ? -1.030 1.328 -18.530 1.00 83.56 296 GLU A CA 1
ATOM 2278 C C . GLU A 1 296 ? -1.999 2.477 -18.779 1.00 83.56 296 GLU A C 1
ATOM 2280 O O . GLU A 1 296 ? -2.481 2.642 -19.905 1.00 83.56 296 GLU A O 1
ATOM 2285 N N . ALA A 1 297 ? -2.314 3.257 -17.742 1.00 71.56 297 ALA A N 1
ATOM 2286 C CA . ALA A 1 297 ? -3.194 4.403 -17.889 1.00 71.56 297 ALA A CA 1
ATOM 2287 C C . ALA A 1 297 ? -2.632 5.325 -18.982 1.00 71.56 297 ALA A C 1
ATOM 2289 O O . ALA A 1 297 ? -1.449 5.658 -18.982 1.00 71.56 297 ALA A O 1
ATOM 2290 N N . ARG A 1 298 ? -3.465 5.731 -19.945 1.00 58.19 298 ARG A N 1
ATOM 2291 C CA . ARG A 1 298 ? -3.034 6.700 -20.960 1.00 58.19 298 ARG A CA 1
ATOM 2292 C C . ARG A 1 298 ? -2.675 8.012 -20.264 1.00 58.19 298 ARG A C 1
ATOM 2294 O O . ARG A 1 298 ? -3.270 8.351 -19.241 1.00 58.19 298 ARG A O 1
ATOM 2301 N N . ASP A 1 299 ? -1.700 8.748 -20.793 1.00 53.38 299 ASP A N 1
ATOM 2302 C CA . ASP A 1 299 ? -1.526 10.143 -20.393 1.00 53.38 299 ASP A CA 1
ATOM 2303 C C . ASP A 1 299 ? -2.816 10.876 -20.771 1.00 53.38 299 ASP A C 1
ATOM 2305 O O . ASP A 1 299 ? -3.118 11.062 -21.949 1.00 53.38 299 ASP A O 1
ATOM 2309 N N . THR A 1 300 ? -3.631 11.220 -19.772 1.00 41.66 300 THR A N 1
ATOM 2310 C CA . THR A 1 300 ? -4.652 12.249 -19.937 1.00 41.66 300 THR A CA 1
ATOM 2311 C C . THR A 1 300 ? -3.867 13.537 -20.112 1.00 41.66 300 THR A C 1
ATOM 2313 O O . THR A 1 300 ? -3.370 14.114 -19.147 1.00 41.66 300 THR A O 1
ATOM 2316 N N . GLN A 1 301 ? -3.613 13.888 -21.366 1.00 28.17 301 GLN A N 1
ATOM 2317 C CA . GLN A 1 301 ? -2.918 15.114 -21.713 1.00 28.17 301 GLN A CA 1
ATOM 2318 C C . GLN A 1 301 ? -3.779 16.294 -21.223 1.00 28.17 301 GLN A C 1
ATOM 2320 O O . GLN A 1 301 ? -4.991 16.253 -21.458 1.00 28.17 301 GLN A O 1
ATOM 2325 N N . PRO A 1 302 ? -3.213 17.270 -20.489 1.00 36.69 302 PRO A N 1
ATOM 2326 C CA . PRO A 1 302 ? -3.924 18.502 -20.161 1.00 36.69 302 PRO A CA 1
ATOM 2327 C C . PRO A 1 302 ? -4.245 19.317 -21.419 1.00 36.69 302 PRO A C 1
ATOM 2329 O O . PRO A 1 302 ? -3.476 19.216 -22.407 1.00 36.69 302 PRO A O 1
#

Sequence (302 aa):
MRTPSSSRPRFAVPMDRDGCWASAGVEAKRSDVTRDEVRRSARMGWGRRPQTSRDSPRSASFSIAGSWYAGRVLPSELERALSTGRVWTREELDALGADLTRRLVWAQYDGARVERVFRLEAEGPRGLAEEPVALDAGPIRLVHPGELDPVARAAWGDALAALSILQPIPQLARPVHALSEMDGAGDALVEFPRRQVHPDRVRRVLAGAGWEAGEPDERLRVGYFLKRFARADLVAVIRIEPGLSPSGATPQTPVEAFFMTRAPGGLTVVQAPRLPLREIPPAVVSEVLFELGGLEARDTQP

Secondary structure (DSSP, 8-state):
-------PPP-PPPPPS-----------------TTSTTTTTSSS--------S-PPP-------TTTTSSS--HHHHHHHHHHT--B-HHHHHHH-HHHHTTS-EEEEETTEEEEEEEE-SS-EE-TTS-B----SS-EEEPPGGGS-HHHHHHHHHHHHHTTPPPSS-TTTS------TTTTTSSB-SSS--S-B-HHHHHHHHHHTTPEEPPP-TTS-EEEEEEEETTTTEEEEEEEEEEE-SS----BEEEEEEEEEPPPTTS-GGGSPBPPGGGS-HHHHHHHHHHHHTTTS-----

pLDDT: mean 75.89, std 25.76, range [24.2, 98.19]